Protein AF-A0A2V8D547-F1 (afdb_monomer)

Solvent-accessible surface area (backbone atoms only — not comparable to full-atom values): 13001 Å² total; per-residue (Å²): 91,45,36,14,40,31,83,73,46,87,60,56,60,85,98,41,72,65,50,72,72,53,50,50,46,23,52,52,34,14,55,49,39,32,51,59,77,44,61,69,35,42,66,44,80,44,80,44,90,83,50,82,23,42,38,38,35,25,55,69,95,65,93,78,73,81,93,57,100,78,66,69,55,79,41,55,46,51,46,86,86,28,52,38,27,42,31,20,53,54,28,42,50,54,33,46,28,62,64,67,72,30,97,43,66,71,87,33,87,85,49,54,52,66,56,50,42,44,20,46,7,26,34,51,8,37,43,48,47,26,29,56,23,54,15,54,86,52,64,25,43,73,57,37,90,46,63,40,25,41,26,25,69,57,76,80,37,59,32,36,34,74,52,80,63,47,68,43,71,69,29,47,59,41,40,69,75,63,47,59,51,58,62,80,69,74,79,48,54,84,86,51,38,58,61,47,39,48,56,78,64,59,48,91,78,86,86,54,42,67,64,42,4,39,73,74,24,80,91,51,27,77,81,29,38,68,60,19,43,52,56,48,60,75,73,108

Foldseek 3Di:
DEEEEEEPEPCDQPPDHDDPVLVVLLQVLLQVLLCVQQAQFQYDYDYDDDDPAYEYEYADPDPPDDDDLPDLDDQKAADPQASYIYGHLNSLSSLLCVLLVHPHLPPRPSDHNSLSSSLSSLLNNLRSNLRSCVYHQRVLLDCDCDQQASSHVDSNHNNSRPNHHYHDPSSVVSCPVRTHTSDPPPPPPPVRCCCCQCPVVVPPDDQDLQVQLCVVPVPCSVVCSVVSVVVSVVVD

Structure (mmCIF, N/CA/C/O backbone):
data_AF-A0A2V8D547-F1
#
_entry.id   AF-A0A2V8D547-F1
#
loop_
_atom_site.group_PDB
_atom_site.id
_atom_site.type_symbol
_atom_site.label_atom_id
_atom_site.label_alt_id
_atom_site.label_comp_id
_atom_site.label_asym_id
_atom_site.label_entity_id
_atom_site.label_seq_id
_atom_site.pdbx_PDB_ins_code
_atom_site.Cartn_x
_atom_site.Cartn_y
_atom_site.Cartn_z
_atom_site.occupancy
_atom_site.B_iso_or_equiv
_atom_site.auth_seq_id
_atom_site.auth_comp_id
_atom_site.auth_asym_id
_atom_site.auth_atom_id
_atom_site.pdbx_PDB_model_num
ATOM 1 N N . MET A 1 1 ? 17.546 -6.227 -4.870 1.00 88.56 1 MET A N 1
ATOM 2 C CA . MET A 1 1 ? 17.681 -4.930 -4.174 1.00 88.56 1 MET A CA 1
ATOM 3 C C . MET A 1 1 ? 16.802 -4.968 -2.944 1.00 88.56 1 MET A C 1
ATOM 5 O O . MET A 1 1 ? 15.721 -5.545 -3.023 1.00 88.56 1 MET A O 1
ATOM 9 N N . ARG A 1 2 ? 17.283 -4.430 -1.824 1.00 92.75 2 ARG A N 1
ATOM 10 C CA . ARG A 1 2 ? 16.548 -4.440 -0.555 1.00 92.75 2 ARG A CA 1
ATOM 11 C C . ARG A 1 2 ? 15.822 -3.114 -0.354 1.00 92.75 2 ARG A C 1
ATOM 13 O O . ARG A 1 2 ? 16.386 -2.058 -0.631 1.00 92.75 2 ARG A O 1
ATOM 20 N N . VAL A 1 3 ? 14.594 -3.188 0.139 1.00 95.31 3 VAL A N 1
ATOM 21 C CA . VAL A 1 3 ? 13.776 -2.038 0.521 1.00 95.31 3 VAL A CA 1
ATOM 22 C C . VAL A 1 3 ? 13.339 -2.232 1.967 1.00 95.31 3 VAL A C 1
ATOM 24 O O . VAL A 1 3 ? 12.730 -3.245 2.316 1.00 95.31 3 VAL A O 1
ATOM 27 N N . SER A 1 4 ? 13.671 -1.253 2.792 1.00 96.06 4 SER A N 1
ATOM 28 C CA . SER A 1 4 ? 13.329 -1.200 4.206 1.00 96.06 4 SER A CA 1
ATOM 29 C C . SER A 1 4 ? 12.015 -0.460 4.402 1.00 96.06 4 SER A C 1
ATOM 31 O O . SER A 1 4 ? 11.863 0.649 3.894 1.00 96.06 4 SER A O 1
ATOM 33 N N . VAL A 1 5 ? 11.092 -1.049 5.160 1.00 96.81 5 VAL A N 1
ATOM 34 C CA . VAL A 1 5 ? 9.875 -0.376 5.629 1.00 96.81 5 VAL A CA 1
ATOM 35 C C . VAL A 1 5 ? 10.017 -0.119 7.125 1.00 96.81 5 VAL A C 1
ATOM 37 O O . VAL A 1 5 ? 10.212 -1.053 7.901 1.00 96.81 5 VAL A O 1
ATOM 40 N N . VAL A 1 6 ? 9.945 1.141 7.539 1.00 95.75 6 VAL A N 1
ATOM 41 C CA . VAL A 1 6 ? 10.100 1.544 8.943 1.00 95.75 6 VAL A CA 1
ATOM 42 C C . VAL A 1 6 ? 8.772 2.086 9.445 1.00 95.75 6 VAL A C 1
ATOM 44 O O . VAL A 1 6 ? 8.239 3.009 8.845 1.00 95.75 6 VAL A O 1
ATOM 47 N N . PHE A 1 7 ? 8.243 1.541 10.537 1.00 94.75 7 PHE A N 1
ATOM 48 C CA . PHE A 1 7 ? 7.033 2.056 11.179 1.00 94.75 7 PHE A CA 1
ATOM 49 C C . PHE A 1 7 ? 7.429 2.954 12.360 1.00 94.75 7 PHE A C 1
ATOM 51 O O . PHE A 1 7 ? 7.784 2.451 13.423 1.00 94.75 7 PHE A O 1
ATOM 58 N N . GLU A 1 8 ? 7.397 4.271 12.152 1.00 90.06 8 GLU A N 1
ATOM 59 C CA . GLU A 1 8 ? 7.741 5.337 13.116 1.00 90.06 8 GLU A CA 1
ATOM 60 C C . GLU A 1 8 ? 6.496 6.146 13.543 1.00 90.06 8 GLU A C 1
ATOM 62 O O . GLU A 1 8 ? 6.580 7.303 13.942 1.00 90.06 8 GLU A O 1
ATOM 67 N N . ASN A 1 9 ? 5.312 5.547 13.441 1.00 85.75 9 ASN A N 1
ATOM 68 C CA . ASN A 1 9 ? 4.038 6.160 13.804 1.00 85.75 9 ASN A CA 1
ATOM 69 C C . ASN A 1 9 ? 3.640 5.868 15.267 1.00 85.75 9 ASN A C 1
ATOM 71 O O . ASN A 1 9 ? 4.080 4.887 15.872 1.00 85.75 9 ASN A O 1
ATOM 75 N N . GLY A 1 10 ? 2.741 6.683 15.818 1.00 83.31 10 GLY A N 1
ATOM 76 C CA . GLY A 1 10 ? 2.247 6.566 17.194 1.00 83.31 10 GLY A CA 1
ATOM 77 C C . GLY A 1 10 ? 1.188 5.479 17.410 1.00 83.31 10 GLY A C 1
ATOM 78 O O . GLY A 1 10 ? 0.807 5.219 18.547 1.00 83.31 10 GLY A O 1
ATOM 79 N N . TRP A 1 11 ? 0.702 4.839 16.339 1.00 91.50 11 TRP A N 1
ATOM 80 C CA . TRP A 1 11 ? -0.383 3.836 16.353 1.00 91.50 11 TRP A CA 1
ATOM 81 C C . TRP A 1 11 ? -1.703 4.305 16.988 1.00 91.50 11 TRP A C 1
ATOM 83 O O . TRP A 1 11 ? -2.569 3.482 17.298 1.00 91.50 11 TRP A O 1
ATOM 93 N N . ALA A 1 12 ? -1.865 5.620 17.138 1.00 88.38 12 ALA A N 1
ATOM 94 C CA . ALA A 1 12 ? -3.110 6.261 17.517 1.00 88.38 12 ALA A CA 1
ATOM 95 C C . ALA A 1 12 ? -3.893 6.624 16.247 1.00 88.38 12 ALA A C 1
ATOM 97 O O . ALA A 1 12 ? -3.429 7.411 15.422 1.00 88.38 12 ALA A O 1
ATOM 98 N N . LEU A 1 13 ? -5.073 6.032 16.075 1.00 85.69 13 LEU A N 1
ATOM 99 C CA . LEU A 1 13 ? -5.953 6.229 14.925 1.00 85.69 13 LEU A CA 1
ATOM 100 C C . LEU A 1 13 ? -7.228 6.947 15.380 1.00 85.69 13 LEU A C 1
ATOM 102 O O . LEU A 1 13 ? -8.217 6.333 15.781 1.00 85.69 13 LEU A O 1
ATOM 106 N N . GLY A 1 14 ? -7.198 8.280 15.356 1.00 82.81 14 GLY A N 1
ATOM 107 C CA . GLY A 1 14 ? -8.260 9.089 15.958 1.00 82.81 14 GLY A CA 1
ATOM 108 C C . GLY A 1 14 ? -8.283 8.912 17.478 1.00 82.81 14 GLY A C 1
ATOM 109 O O . GLY A 1 14 ? -7.274 9.149 18.135 1.00 82.81 14 GLY A O 1
ATOM 110 N N . ASN A 1 15 ? -9.419 8.476 18.028 1.00 84.50 15 ASN A N 1
ATOM 111 C CA . ASN A 1 15 ? -9.585 8.242 19.471 1.00 84.50 15 ASN A CA 1
ATOM 112 C C . ASN A 1 15 ? -9.175 6.829 19.912 1.00 84.50 15 ASN A C 1
ATOM 114 O O . ASN A 1 15 ? -9.429 6.436 21.048 1.00 84.50 15 ASN A O 1
ATOM 118 N N . GLU A 1 16 ? -8.581 6.046 19.014 1.00 85.19 16 GLU A N 1
ATOM 119 C CA . GLU A 1 16 ? -8.261 4.649 19.264 1.00 85.19 16 GLU A CA 1
ATOM 120 C C . GLU A 1 16 ? -6.764 4.387 19.265 1.00 85.19 16 GLU A C 1
ATOM 122 O O . GLU A 1 16 ? -6.017 4.968 18.482 1.00 85.19 16 GLU A O 1
ATOM 127 N N . ILE A 1 17 ? -6.330 3.458 20.114 1.00 90.25 17 ILE A N 1
ATOM 128 C CA . ILE A 1 17 ? -4.950 2.977 20.164 1.00 90.25 17 ILE A CA 1
ATOM 129 C C . ILE A 1 17 ? -4.968 1.509 19.762 1.00 90.25 17 ILE A C 1
ATOM 131 O O . ILE A 1 17 ? -5.672 0.707 20.376 1.00 90.25 17 ILE A O 1
ATOM 135 N N . LEU A 1 18 ? -4.194 1.156 18.736 1.00 93.75 18 LEU A N 1
ATOM 136 C CA . LEU A 1 18 ? -4.110 -0.236 18.305 1.00 93.75 18 LEU A CA 1
ATOM 137 C C . LEU A 1 18 ? -3.366 -1.097 19.327 1.00 93.75 18 LEU A C 1
ATOM 139 O O . LEU A 1 18 ? -2.333 -0.704 19.874 1.00 93.75 18 LEU A O 1
ATOM 143 N N . THR A 1 19 ? -3.862 -2.311 19.528 1.00 95.88 19 THR A N 1
ATOM 144 C CA . THR A 1 19 ? -3.196 -3.370 20.293 1.00 95.88 19 THR A CA 1
ATOM 145 C C . THR A 1 19 ? -2.051 -3.996 19.487 1.00 95.88 19 THR A C 1
ATOM 147 O O . THR A 1 19 ? -2.005 -3.895 18.261 1.00 95.88 19 THR A O 1
ATOM 150 N N . GLU A 1 20 ? -1.111 -4.688 20.136 1.00 96.06 20 GLU A N 1
ATOM 151 C CA . GLU A 1 20 ? 0.013 -5.336 19.432 1.00 96.06 20 GLU A CA 1
ATOM 152 C C . GLU A 1 20 ? -0.403 -6.340 18.332 1.00 96.06 20 GLU A C 1
ATOM 154 O O . GLU A 1 20 ? 0.203 -6.321 17.250 1.00 96.06 20 GLU A O 1
ATOM 159 N N . PRO A 1 21 ? -1.443 -7.184 18.514 1.00 97.75 21 PRO A N 1
ATOM 160 C CA . PRO A 1 21 ? -1.942 -8.042 17.438 1.00 97.75 21 PRO A CA 1
ATOM 161 C C . PRO A 1 21 ? -2.451 -7.253 16.225 1.00 97.75 21 PRO A C 1
ATOM 163 O O . PRO A 1 21 ? -2.203 -7.649 15.085 1.00 97.75 21 PRO A O 1
ATOM 166 N N . GLU A 1 22 ? -3.107 -6.117 16.459 1.00 97.25 22 GLU A N 1
ATOM 167 C CA . GLU A 1 22 ? -3.658 -5.247 15.416 1.00 97.25 22 GLU A CA 1
ATOM 168 C C . GLU A 1 22 ? -2.556 -4.501 14.668 1.00 97.25 22 GLU A C 1
ATOM 170 O O . GLU A 1 22 ? -2.540 -4.500 13.437 1.00 97.25 22 GLU A O 1
ATOM 175 N N . LYS A 1 23 ? -1.567 -3.958 15.392 1.00 97.62 23 LYS A N 1
ATOM 176 C CA . LYS A 1 23 ? -0.348 -3.402 14.784 1.00 97.62 23 LYS A CA 1
ATOM 177 C C . LYS A 1 23 ? 0.316 -4.446 13.891 1.00 97.62 23 LYS A C 1
ATOM 179 O O . LYS A 1 23 ? 0.664 -4.168 12.744 1.00 97.62 23 LYS A O 1
ATOM 184 N N . SER A 1 24 ? 0.442 -5.676 14.388 1.00 97.12 24 SER A N 1
ATOM 185 C CA . SER A 1 24 ? 1.035 -6.783 13.638 1.00 97.12 24 SER A CA 1
ATOM 186 C C . SER A 1 24 ? 0.224 -7.153 12.391 1.00 97.12 24 SER A C 1
ATOM 188 O O . SER A 1 24 ? 0.811 -7.470 11.357 1.00 97.12 24 SER A O 1
ATOM 190 N N . LEU A 1 25 ? -1.110 -7.097 12.455 1.00 97.81 25 LEU A N 1
ATOM 191 C CA . LEU A 1 25 ? -1.989 -7.309 11.304 1.00 97.81 25 LEU A CA 1
ATOM 192 C C . LEU A 1 25 ? -1.764 -6.242 10.225 1.00 97.81 25 LEU A C 1
ATOM 194 O O . LEU A 1 25 ? -1.520 -6.599 9.069 1.00 97.81 25 LEU A O 1
ATOM 198 N N . VAL A 1 26 ? -1.770 -4.960 10.600 1.00 97.94 26 VAL A N 1
ATOM 199 C CA . VAL A 1 26 ? -1.535 -3.841 9.670 1.00 97.94 26 VAL A CA 1
ATOM 200 C C . VAL A 1 26 ? -0.157 -3.974 9.015 1.00 97.94 26 VAL A C 1
ATOM 202 O O . VAL A 1 26 ? -0.057 -3.963 7.788 1.00 97.94 26 VAL A O 1
ATOM 205 N N . LYS A 1 27 ? 0.903 -4.193 9.810 1.00 97.75 27 LYS A N 1
ATOM 206 C CA . LYS A 1 27 ? 2.282 -4.358 9.313 1.00 97.75 27 LYS A CA 1
ATOM 207 C C . LYS A 1 27 ? 2.418 -5.522 8.332 1.00 97.75 27 LYS A C 1
ATOM 209 O O . LYS A 1 27 ? 2.964 -5.353 7.239 1.00 97.75 27 LYS A O 1
ATOM 214 N N . ARG A 1 28 ? 1.919 -6.711 8.700 1.00 97.69 28 ARG A N 1
ATOM 215 C CA . ARG A 1 28 ? 1.994 -7.905 7.839 1.00 97.69 28 ARG A CA 1
ATOM 216 C C . ARG A 1 28 ? 1.239 -7.696 6.532 1.00 97.69 28 ARG A C 1
ATOM 218 O O . ARG A 1 28 ? 1.764 -8.039 5.475 1.00 97.69 28 ARG A O 1
ATOM 225 N N . THR A 1 29 ? 0.053 -7.098 6.595 1.00 98.25 29 THR A N 1
ATOM 226 C CA . THR A 1 29 ? -0.774 -6.829 5.412 1.00 98.25 29 THR A CA 1
ATOM 227 C C . THR A 1 29 ? -0.120 -5.794 4.494 1.00 98.25 29 THR A C 1
ATOM 229 O O . THR A 1 29 ? -0.076 -6.001 3.280 1.00 98.25 29 THR A O 1
ATOM 232 N N . ALA A 1 30 ? 0.470 -4.732 5.050 1.00 98.12 30 ALA A N 1
ATOM 233 C CA . ALA A 1 30 ? 1.208 -3.732 4.281 1.00 98.12 30 ALA A CA 1
ATOM 234 C C . ALA A 1 30 ? 2.404 -4.341 3.542 1.00 98.12 30 ALA A C 1
ATOM 236 O O . ALA A 1 30 ? 2.535 -4.182 2.327 1.00 98.12 30 ALA A O 1
ATOM 237 N N . LEU A 1 31 ? 3.237 -5.112 4.249 1.00 97.56 31 LEU A N 1
ATOM 238 C CA . LEU A 1 31 ? 4.381 -5.797 3.646 1.00 97.56 31 LEU A CA 1
ATOM 239 C C . LEU A 1 31 ? 3.950 -6.816 2.587 1.00 97.56 31 LEU A C 1
ATOM 241 O O . LEU A 1 31 ? 4.598 -6.923 1.547 1.00 97.56 31 LEU A O 1
ATOM 245 N N . GLN A 1 32 ? 2.866 -7.560 2.820 1.00 97.06 32 GLN A N 1
ATOM 246 C CA . GLN A 1 32 ? 2.350 -8.511 1.837 1.00 97.06 32 GLN A CA 1
ATOM 247 C C . GLN A 1 32 ? 1.823 -7.805 0.585 1.00 97.06 32 GLN A C 1
ATOM 249 O O . GLN A 1 32 ? 2.128 -8.230 -0.526 1.00 97.06 32 GLN A O 1
ATOM 254 N N . THR A 1 33 ? 1.082 -6.710 0.750 1.00 97.44 33 THR A N 1
ATOM 255 C CA . THR A 1 33 ? 0.560 -5.912 -0.368 1.00 97.44 33 THR A CA 1
ATOM 256 C C . THR A 1 33 ? 1.701 -5.343 -1.205 1.00 97.44 33 THR A C 1
ATOM 258 O O . THR A 1 33 ? 1.681 -5.448 -2.429 1.00 97.44 33 THR A O 1
ATOM 261 N N . LEU A 1 34 ? 2.744 -4.832 -0.548 1.00 95.88 34 LEU A N 1
ATOM 262 C CA . LEU A 1 34 ? 3.941 -4.327 -1.211 1.00 95.88 34 LEU A CA 1
ATOM 263 C C . LEU A 1 34 ? 4.688 -5.435 -1.975 1.00 95.88 34 LEU A C 1
ATOM 265 O O . LEU A 1 34 ? 5.076 -5.245 -3.124 1.00 95.88 34 LEU A O 1
ATOM 269 N N . ARG A 1 35 ? 4.843 -6.626 -1.380 1.00 95.88 35 ARG A N 1
ATOM 270 C CA . ARG A 1 35 ? 5.431 -7.790 -2.069 1.00 95.88 35 ARG A CA 1
ATOM 271 C C . ARG A 1 35 ? 4.614 -8.207 -3.288 1.00 95.88 35 ARG A C 1
ATOM 273 O O . ARG A 1 35 ? 5.202 -8.497 -4.325 1.00 95.88 35 ARG A O 1
ATOM 280 N N . ASN A 1 36 ? 3.288 -8.210 -3.175 1.00 94.69 36 ASN A N 1
ATOM 281 C CA . ASN A 1 36 ? 2.395 -8.557 -4.278 1.00 94.69 36 ASN A CA 1
ATOM 282 C C . ASN A 1 36 ? 2.531 -7.563 -5.439 1.00 94.69 36 ASN A C 1
ATOM 284 O O . ASN A 1 36 ? 2.645 -7.999 -6.584 1.00 94.69 36 ASN A O 1
ATOM 288 N N . ALA A 1 37 ? 2.610 -6.259 -5.148 1.00 95.44 37 ALA A N 1
ATOM 289 C CA . ALA A 1 37 ? 2.791 -5.217 -6.159 1.00 95.44 37 ALA A CA 1
ATOM 290 C C . ALA A 1 37 ? 4.042 -5.450 -7.022 1.00 95.44 37 ALA A C 1
ATOM 292 O O . ALA A 1 37 ? 4.031 -5.191 -8.220 1.00 95.44 37 ALA A O 1
ATOM 293 N N . TYR A 1 38 ? 5.117 -5.978 -6.438 1.00 95.12 38 TYR A N 1
ATOM 294 C CA . TYR A 1 38 ? 6.378 -6.235 -7.140 1.00 95.12 38 TYR A CA 1
ATOM 295 C C . TYR A 1 38 ? 6.649 -7.716 -7.397 1.00 95.12 38 TYR A C 1
ATOM 297 O O . TYR A 1 38 ? 7.801 -8.107 -7.615 1.00 95.12 38 TYR A O 1
ATOM 305 N N . SER A 1 39 ? 5.608 -8.549 -7.392 1.00 91.62 39 SER A N 1
ATOM 306 C CA . SER A 1 39 ? 5.751 -9.963 -7.719 1.00 91.62 39 SER A CA 1
ATOM 307 C C . SER A 1 39 ? 6.421 -10.136 -9.089 1.00 91.62 39 SER A C 1
ATOM 309 O O . SER A 1 39 ? 6.106 -9.440 -10.054 1.00 91.62 39 SER A O 1
ATOM 311 N N . GLY A 1 40 ? 7.406 -11.034 -9.162 1.00 86.81 40 GLY A N 1
ATOM 312 C CA . GLY A 1 40 ? 8.223 -11.256 -10.361 1.00 86.81 40 GLY A CA 1
ATOM 313 C C . GLY A 1 40 ? 9.455 -10.352 -10.492 1.00 86.81 40 GLY A C 1
ATOM 314 O O . GLY A 1 40 ? 10.322 -10.634 -11.321 1.00 86.81 40 GLY A O 1
ATOM 315 N N . PHE A 1 41 ? 9.614 -9.329 -9.648 1.00 89.56 41 PHE A N 1
ATOM 316 C CA . PHE A 1 41 ? 10.792 -8.457 -9.624 1.00 89.56 41 PHE A CA 1
ATOM 317 C C . PHE A 1 41 ? 11.738 -8.784 -8.464 1.00 89.56 41 PHE A C 1
ATOM 319 O O . PHE A 1 41 ? 11.328 -9.231 -7.397 1.00 89.56 41 PHE A O 1
ATOM 326 N N . ARG A 1 42 ? 13.041 -8.541 -8.648 1.00 90.44 42 ARG A N 1
ATOM 327 C CA . ARG A 1 42 ? 14.111 -8.830 -7.676 1.00 90.44 42 ARG A CA 1
ATOM 328 C C . ARG A 1 42 ? 14.195 -7.761 -6.581 1.00 90.44 42 ARG A C 1
ATOM 330 O O . ARG A 1 42 ? 15.244 -7.130 -6.372 1.00 90.44 42 ARG A O 1
ATOM 337 N N . LEU A 1 43 ? 13.079 -7.572 -5.886 1.00 91.56 43 LEU A N 1
ATOM 338 C CA . LEU A 1 43 ? 12.923 -6.708 -4.724 1.00 91.56 43 LEU A CA 1
ATOM 339 C C . LEU A 1 43 ? 12.641 -7.536 -3.479 1.00 91.56 43 LEU A C 1
ATOM 341 O O . LEU A 1 43 ? 11.855 -8.476 -3.502 1.00 91.56 43 LEU A O 1
ATOM 345 N N . VAL A 1 44 ? 13.312 -7.176 -2.391 1.00 92.31 44 VAL A N 1
ATOM 346 C CA . VAL A 1 44 ? 13.152 -7.821 -1.089 1.00 92.31 44 VAL A CA 1
ATOM 347 C C . VAL A 1 44 ? 12.714 -6.759 -0.097 1.00 92.31 44 VAL A C 1
ATOM 349 O O . VAL A 1 44 ? 13.421 -5.769 0.083 1.00 92.31 44 VAL A O 1
ATOM 352 N N . PHE A 1 45 ? 11.557 -6.982 0.527 1.00 94.50 45 PHE A N 1
ATOM 353 C CA . PHE A 1 45 ? 10.941 -6.069 1.487 1.00 94.50 45 PHE A CA 1
ATOM 354 C C . PHE A 1 45 ? 11.015 -6.637 2.899 1.00 94.50 45 PHE A C 1
ATOM 356 O O . PHE A 1 45 ? 10.522 -7.745 3.157 1.00 94.50 45 PHE A O 1
ATOM 363 N N . SER A 1 46 ? 11.575 -5.851 3.811 1.00 93.50 46 SER A N 1
ATOM 364 C CA . SER A 1 46 ? 11.695 -6.182 5.230 1.00 93.50 46 SER A CA 1
ATOM 365 C C . SER A 1 46 ? 11.360 -4.979 6.100 1.00 93.50 46 SER A C 1
ATOM 367 O O . SER A 1 46 ? 11.597 -3.837 5.709 1.00 93.50 46 SER A O 1
ATOM 369 N N . GLU A 1 47 ? 10.842 -5.246 7.296 1.00 92.75 47 GLU A N 1
ATOM 370 C CA . GLU A 1 47 ? 10.763 -4.230 8.342 1.00 92.75 47 GLU A CA 1
ATOM 371 C C . GLU A 1 47 ? 12.172 -3.916 8.873 1.00 92.75 47 GLU A C 1
ATOM 373 O O . GLU A 1 47 ? 12.993 -4.824 9.018 1.00 92.75 47 GLU A O 1
ATOM 378 N N . GLY A 1 48 ? 12.463 -2.642 9.140 1.00 86.69 48 GLY A N 1
ATOM 379 C CA . GLY A 1 48 ? 13.739 -2.191 9.711 1.00 86.69 48 GLY A CA 1
ATOM 380 C C . GLY A 1 48 ? 14.372 -1.045 8.928 1.00 86.69 48 GLY A C 1
ATOM 381 O O . GLY A 1 48 ? 13.863 -0.651 7.886 1.00 86.69 48 GLY A O 1
ATOM 382 N N . SER A 1 49 ? 15.494 -0.510 9.409 1.00 72.88 49 SER A N 1
ATOM 383 C CA . SER A 1 49 ? 16.043 0.791 8.979 1.00 72.88 49 SER A CA 1
ATOM 384 C C . SER A 1 49 ? 17.259 0.740 8.043 1.00 72.88 49 SER A C 1
ATOM 386 O O . SER A 1 49 ? 17.736 1.791 7.621 1.00 72.88 49 SER A O 1
ATOM 388 N N . SER A 1 50 ? 17.769 -0.445 7.694 1.00 69.00 50 SER A N 1
ATOM 389 C CA . SER A 1 50 ? 19.002 -0.592 6.906 1.00 69.00 50 SER A CA 1
ATOM 390 C C . SER A 1 50 ? 18.763 -1.331 5.589 1.00 69.00 50 SER A C 1
ATOM 392 O O . SER A 1 50 ? 18.744 -2.563 5.538 1.00 69.00 50 SER A O 1
ATOM 394 N N . ALA A 1 51 ? 18.594 -0.574 4.503 1.00 77.31 51 ALA A N 1
ATOM 395 C CA . ALA A 1 51 ? 18.523 -1.113 3.147 1.00 77.31 51 ALA A CA 1
ATOM 396 C C . ALA A 1 51 ? 18.935 -0.077 2.088 1.00 77.31 51 ALA A C 1
ATOM 398 O O . ALA A 1 51 ? 19.191 1.085 2.390 1.00 77.31 51 ALA A O 1
ATOM 399 N N . ASP A 1 52 ? 18.964 -0.509 0.822 1.00 86.31 52 ASP A N 1
ATOM 400 C CA . ASP A 1 52 ? 19.338 0.328 -0.328 1.00 86.31 52 ASP A CA 1
ATOM 401 C C . ASP A 1 52 ? 18.330 1.468 -0.579 1.00 86.31 52 ASP A C 1
ATOM 403 O O . ASP A 1 52 ? 18.652 2.454 -1.250 1.00 86.31 52 ASP A O 1
ATOM 407 N N . ARG A 1 53 ? 17.093 1.288 -0.099 1.00 93.06 53 ARG A N 1
ATOM 408 C CA . ARG A 1 53 ? 15.946 2.197 -0.204 1.00 93.06 53 ARG A CA 1
ATOM 409 C C . ARG A 1 53 ? 15.113 2.105 1.067 1.00 93.06 53 ARG A C 1
ATOM 411 O O . ARG A 1 53 ? 14.999 1.016 1.633 1.00 93.06 53 ARG A O 1
ATOM 418 N N . VAL A 1 54 ? 14.498 3.208 1.477 1.00 94.44 54 VAL A N 1
ATOM 419 C CA . VAL A 1 54 ? 13.711 3.281 2.714 1.00 94.44 54 VAL A CA 1
ATOM 420 C C . VAL A 1 54 ? 12.334 3.871 2.429 1.00 94.44 54 VAL A C 1
ATOM 422 O O . VAL A 1 54 ? 12.200 4.826 1.664 1.00 94.44 54 VAL A O 1
ATOM 425 N N . ILE A 1 55 ? 11.318 3.289 3.053 1.00 95.94 55 ILE A N 1
ATOM 426 C CA . ILE A 1 55 ? 9.955 3.806 3.118 1.00 95.94 55 ILE A CA 1
ATOM 427 C C . ILE A 1 55 ? 9.614 3.941 4.599 1.00 95.94 55 ILE A C 1
ATOM 429 O O . ILE A 1 55 ? 9.634 2.946 5.326 1.00 95.94 55 ILE A O 1
ATOM 433 N N . LYS A 1 56 ? 9.311 5.152 5.058 1.00 95.12 56 LYS A N 1
ATOM 434 C CA . LYS A 1 56 ? 8.809 5.379 6.414 1.00 95.12 56 LYS A CA 1
ATOM 435 C C . LYS A 1 56 ? 7.293 5.405 6.421 1.00 95.12 56 LYS A C 1
ATOM 437 O O . LYS A 1 56 ? 6.684 6.066 5.595 1.00 95.12 56 LYS A O 1
ATOM 442 N N . VAL A 1 57 ? 6.691 4.710 7.369 1.00 95.50 57 VAL A N 1
ATOM 443 C CA . VAL A 1 57 ? 5.283 4.830 7.731 1.00 95.50 57 VAL A CA 1
ATOM 444 C C . VAL A 1 57 ? 5.251 5.638 9.018 1.00 95.50 57 VAL A C 1
ATOM 446 O O . VAL A 1 57 ? 5.732 5.178 10.050 1.00 95.50 57 VAL A O 1
ATOM 449 N N . GLU A 1 58 ? 4.746 6.858 8.941 1.00 93.06 58 GLU A N 1
ATOM 450 C CA . GLU A 1 58 ? 4.784 7.836 10.027 1.00 93.06 58 GLU A CA 1
ATOM 451 C C . GLU A 1 58 ? 3.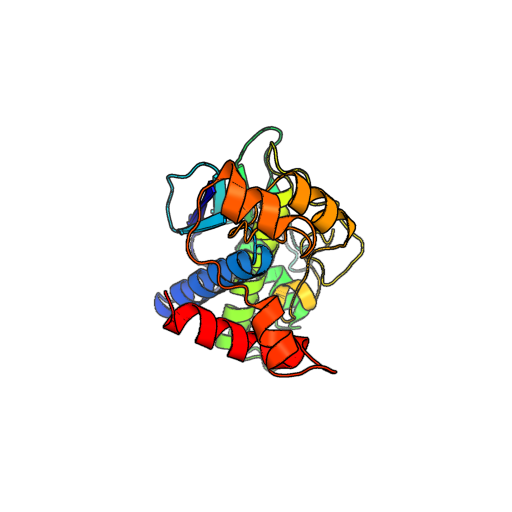481 8.642 10.046 1.00 93.06 58 GLU A C 1
ATOM 453 O O . GLU A 1 58 ? 2.696 8.596 9.096 1.00 93.06 58 GLU A O 1
ATOM 458 N N . ASP A 1 59 ? 3.225 9.369 11.127 1.00 86.44 59 ASP A N 1
ATOM 459 C CA . ASP A 1 59 ? 2.066 10.257 11.197 1.00 86.44 59 ASP A CA 1
ATOM 460 C C . ASP A 1 59 ? 2.379 11.609 10.543 1.00 86.44 59 ASP A C 1
ATOM 462 O O . ASP A 1 59 ? 3.536 11.995 10.347 1.00 86.44 59 ASP A O 1
ATOM 466 N N . THR A 1 60 ? 1.341 12.344 10.157 1.00 80.56 60 THR A N 1
ATOM 467 C CA . THR A 1 60 ? 1.497 13.686 9.592 1.00 80.56 60 THR A CA 1
ATOM 468 C C . THR A 1 60 ? 2.153 14.630 10.625 1.00 80.56 60 THR A C 1
ATOM 470 O O . THR A 1 60 ? 1.591 14.804 11.705 1.00 80.56 60 THR A O 1
ATOM 473 N N . PRO A 1 61 ? 3.294 15.294 10.319 1.00 60.78 61 PRO A N 1
ATOM 474 C CA . PRO A 1 61 ? 4.089 16.049 11.307 1.00 60.78 61 PRO A CA 1
ATOM 475 C C . PRO A 1 61 ? 3.404 17.263 11.961 1.00 60.78 61 PRO A C 1
ATOM 477 O O . PRO A 1 61 ? 3.949 17.833 12.900 1.00 60.78 61 PRO A O 1
ATOM 480 N N . TYR A 1 62 ? 2.232 17.682 11.474 1.00 48.47 62 TYR A N 1
ATOM 481 C CA . TYR A 1 62 ? 1.498 18.839 11.985 1.00 48.47 62 TYR A CA 1
ATOM 482 C C . TYR A 1 62 ? 0.005 18.524 12.108 1.00 48.47 62 TYR A C 1
ATOM 484 O O . TYR A 1 62 ? -0.748 18.603 11.138 1.00 48.47 62 TYR A O 1
ATOM 492 N N . ALA A 1 63 ? -0.443 18.239 13.330 1.00 45.44 63 ALA A N 1
ATOM 493 C CA . ALA A 1 63 ? -1.855 18.159 13.708 1.00 45.44 63 ALA A CA 1
ATOM 494 C C . ALA A 1 63 ? -2.532 19.549 13.810 1.00 45.44 63 ALA A C 1
ATOM 496 O O . ALA A 1 63 ? -3.443 19.751 14.608 1.00 45.44 63 ALA A O 1
ATOM 497 N N . THR A 1 64 ? -2.098 20.533 13.017 1.00 35.19 64 THR A N 1
ATOM 498 C CA . THR A 1 64 ? -2.655 21.895 12.978 1.00 35.19 64 THR A CA 1
ATOM 499 C C . THR A 1 64 ? -3.315 22.195 11.635 1.00 35.19 64 THR A C 1
ATOM 501 O O . THR A 1 64 ? -3.106 23.242 11.036 1.00 35.19 64 THR A O 1
ATOM 504 N N . PHE A 1 65 ? -4.191 21.304 11.175 1.00 38.94 65 PHE A N 1
ATOM 505 C CA . PHE A 1 65 ? -5.307 21.720 10.326 1.00 38.94 65 PHE A CA 1
ATOM 506 C C . PHE A 1 65 ? -6.612 21.480 11.075 1.00 38.94 65 PHE A C 1
ATOM 508 O O . PHE A 1 65 ? -7.224 20.419 11.021 1.00 38.94 65 PHE A O 1
ATOM 515 N N . SER A 1 66 ? -6.970 22.520 11.826 1.00 35.50 66 SER A N 1
ATOM 516 C CA . SER A 1 66 ? -8.323 22.921 12.201 1.00 35.50 66 SER A CA 1
ATOM 517 C C . SER A 1 66 ? -9.445 22.174 11.451 1.00 35.50 66 SER A C 1
ATOM 519 O O . SER A 1 66 ? -9.638 22.334 10.245 1.00 35.50 66 SER A O 1
ATOM 521 N N . GLY A 1 67 ? -10.227 21.398 12.204 1.00 34.72 67 GLY A N 1
ATOM 522 C CA . GLY A 1 67 ? -11.685 21.517 12.154 1.00 34.72 67 GLY A CA 1
ATOM 523 C C . GLY A 1 67 ? -12.460 20.891 10.995 1.00 34.72 67 GLY A C 1
ATOM 524 O O . GLY A 1 67 ? -13.631 21.229 10.842 1.00 34.72 67 GLY A O 1
ATOM 525 N N . SER A 1 68 ? -11.914 19.970 10.194 1.00 35.84 68 SER A N 1
ATOM 526 C CA . SER A 1 68 ? -12.791 19.178 9.317 1.00 35.84 68 SER A CA 1
ATOM 527 C C . SER A 1 68 ? -12.280 17.767 9.027 1.00 35.84 68 SER A C 1
ATOM 529 O O . SER A 1 68 ? -11.252 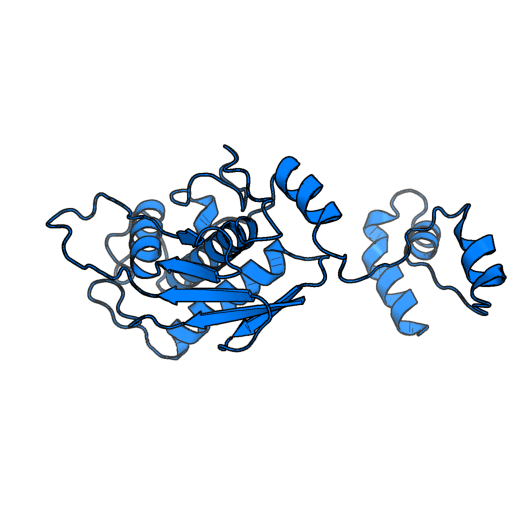17.571 8.387 1.00 35.84 68 SER A O 1
ATOM 531 N N . LEU A 1 69 ? -13.094 16.769 9.380 1.00 43.78 69 LEU A N 1
ATOM 532 C CA . LEU A 1 69 ? -13.015 15.367 8.932 1.00 43.78 69 LEU A CA 1
ATOM 533 C C . LEU A 1 69 ? -13.108 15.200 7.392 1.00 43.78 69 LEU A C 1
ATOM 535 O O . LEU A 1 69 ? -13.216 14.085 6.896 1.00 43.7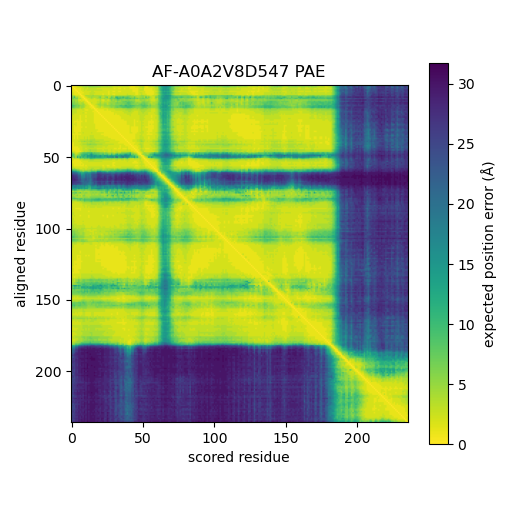8 69 LEU A O 1
ATOM 539 N N . ARG A 1 70 ? -13.107 16.295 6.614 1.00 42.16 70 ARG A N 1
ATOM 540 C CA . ARG A 1 70 ? -13.459 16.324 5.185 1.00 42.16 70 ARG A CA 1
ATOM 541 C C . ARG A 1 70 ? -12.283 16.468 4.222 1.00 42.16 70 ARG A C 1
ATOM 543 O O . ARG A 1 70 ? -12.500 16.360 3.019 1.00 42.16 70 ARG A O 1
ATOM 550 N N .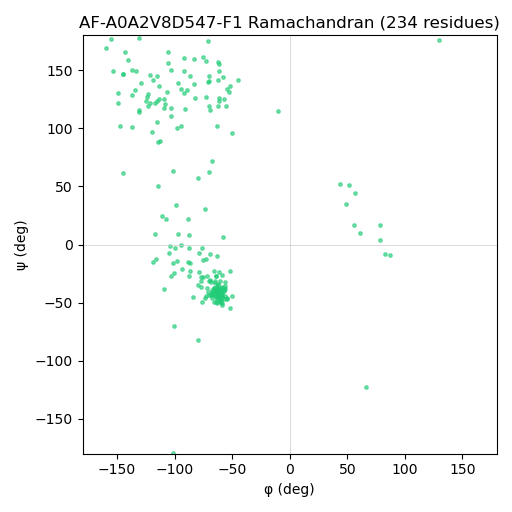 ARG A 1 71 ? -11.055 16.700 4.693 1.00 52.22 71 ARG A N 1
ATOM 551 C CA . ARG A 1 71 ? -9.870 16.715 3.819 1.00 52.22 71 ARG A CA 1
ATOM 552 C C . ARG A 1 71 ? -8.931 15.579 4.193 1.00 52.22 71 ARG A C 1
ATOM 554 O O . ARG A 1 71 ? -8.240 15.632 5.207 1.00 52.22 71 ARG A O 1
ATOM 561 N N . VAL A 1 72 ? -8.911 14.547 3.353 1.00 57.78 72 VAL A N 1
ATOM 562 C CA . VAL A 1 72 ? -7.819 13.573 3.346 1.00 57.78 72 VAL A CA 1
ATOM 563 C C . VAL A 1 72 ? -6.553 14.344 2.967 1.00 57.78 72 VAL A C 1
ATOM 565 O O . VAL A 1 72 ? -6.508 14.995 1.925 1.00 57.78 72 VAL A O 1
ATOM 568 N N . GLY A 1 73 ? -5.569 14.358 3.866 1.00 62.53 73 GLY A N 1
ATOM 569 C CA . GLY A 1 73 ? -4.265 14.960 3.596 1.00 62.53 73 GLY A CA 1
ATOM 570 C C . GLY A 1 73 ? -3.465 14.125 2.596 1.00 62.53 73 GLY A C 1
ATOM 571 O O . GLY A 1 73 ? -3.875 13.033 2.213 1.00 62.53 73 GLY A O 1
ATOM 572 N N . VAL A 1 74 ? -2.296 14.621 2.198 1.00 76.06 74 VAL A N 1
ATOM 573 C CA . VAL A 1 74 ? -1.339 13.856 1.386 1.00 76.06 74 VAL A CA 1
ATOM 574 C C . VAL A 1 74 ? -1.013 12.539 2.099 1.00 76.06 74 VAL A C 1
ATOM 576 O O . VAL A 1 74 ? -0.523 12.563 3.224 1.00 76.06 74 VAL A O 1
ATOM 579 N N . VAL A 1 75 ? -1.301 11.397 1.470 1.00 80.06 75 VAL A N 1
ATOM 580 C CA . VAL A 1 75 ? -1.116 10.072 2.093 1.00 80.06 75 VAL A CA 1
ATOM 581 C C . VAL A 1 75 ? 0.290 9.503 1.912 1.00 80.06 75 VAL A C 1
ATOM 583 O O . VAL A 1 75 ? 0.668 8.567 2.611 1.00 80.06 75 VAL A O 1
ATOM 586 N N . GLY A 1 76 ? 1.063 10.051 0.978 1.00 82.06 76 GLY A N 1
ATOM 587 C CA . GLY A 1 76 ? 2.391 9.584 0.609 1.00 82.06 76 GLY A CA 1
ATOM 588 C C . GLY A 1 76 ? 3.228 10.723 0.038 1.00 82.06 76 GLY A C 1
ATOM 589 O O . GLY A 1 76 ? 2.692 11.696 -0.487 1.00 82.06 76 GLY A O 1
ATOM 590 N N . MET A 1 77 ? 4.540 10.661 0.239 1.00 86.06 77 MET A N 1
ATOM 591 C CA . MET A 1 77 ? 5.469 11.653 -0.285 1.00 86.06 77 MET A CA 1
ATOM 592 C C . MET A 1 77 ? 6.818 11.018 -0.581 1.00 86.06 77 MET A C 1
ATOM 594 O O . MET A 1 77 ? 7.436 10.411 0.293 1.00 86.06 77 MET A O 1
ATOM 598 N N . THR A 1 78 ? 7.332 11.258 -1.779 1.00 83.56 78 THR A N 1
ATOM 599 C CA . THR A 1 78 ? 8.691 10.881 -2.157 1.00 83.56 78 THR A CA 1
ATOM 600 C C . THR A 1 78 ? 9.584 12.106 -2.234 1.00 83.56 78 THR A C 1
ATOM 602 O O . THR A 1 78 ? 9.244 13.107 -2.863 1.00 83.56 78 THR A O 1
ATOM 605 N N . TYR A 1 79 ? 10.751 12.030 -1.594 1.00 80.81 79 TYR A N 1
ATOM 606 C CA . TYR A 1 79 ? 11.663 13.164 -1.524 1.00 80.81 79 TYR A CA 1
ATOM 607 C C . TYR A 1 79 ? 12.501 13.230 -2.809 1.00 80.81 79 TYR A C 1
ATOM 609 O O . TYR A 1 79 ? 13.145 12.229 -3.160 1.00 80.81 79 TYR A O 1
ATOM 617 N N . PRO A 1 80 ? 12.523 14.378 -3.516 1.00 75.25 80 PRO A N 1
ATOM 618 C CA . PRO A 1 80 ? 13.195 14.506 -4.805 1.00 75.25 80 PRO A CA 1
ATOM 619 C C . PRO A 1 80 ? 14.647 14.032 -4.768 1.00 75.25 80 PRO A C 1
ATOM 621 O O . PRO A 1 80 ? 15.390 14.348 -3.843 1.00 75.25 80 PRO A O 1
ATOM 624 N N . PHE A 1 81 ? 15.058 13.279 -5.791 1.00 76.44 81 PHE A N 1
ATOM 625 C CA . PHE A 1 81 ? 16.423 12.751 -5.947 1.00 76.44 81 PHE A CA 1
ATOM 626 C C . PHE A 1 81 ? 16.899 11.803 -4.834 1.00 76.44 81 PHE A C 1
ATOM 628 O O . PHE A 1 81 ? 18.064 11.403 -4.826 1.00 76.44 81 PHE A O 1
ATOM 635 N N . THR A 1 82 ? 16.011 11.366 -3.939 1.00 86.12 82 THR A N 1
ATOM 636 C CA . THR A 1 82 ? 16.352 10.427 -2.867 1.00 86.12 82 THR A CA 1
ATOM 637 C C . THR A 1 82 ? 15.822 9.016 -3.134 1.00 86.12 82 THR A C 1
ATOM 639 O O . THR A 1 82 ? 14.965 8.779 -3.988 1.00 86.12 82 THR A O 1
ATOM 642 N N . LYS A 1 83 ? 16.331 8.050 -2.366 1.00 91.25 83 LYS A N 1
ATOM 643 C CA . LYS A 1 83 ? 15.805 6.678 -2.274 1.00 91.25 83 LYS A CA 1
ATOM 644 C C . LYS A 1 83 ? 14.909 6.510 -1.041 1.00 91.25 83 LYS A C 1
ATOM 646 O O . LYS A 1 83 ? 14.941 5.473 -0.375 1.00 91.25 83 LYS A O 1
ATOM 651 N N . PHE A 1 84 ? 14.192 7.579 -0.711 1.00 90.88 84 PHE A N 1
ATOM 652 C CA . PHE A 1 84 ? 13.458 7.737 0.528 1.00 90.88 84 PHE A CA 1
ATOM 653 C C . PHE A 1 84 ? 12.053 8.278 0.255 1.00 90.88 84 PHE A C 1
ATOM 655 O O . PHE A 1 84 ? 11.877 9.249 -0.487 1.00 90.88 84 PHE A O 1
ATOM 662 N N . SER A 1 85 ? 11.065 7.649 0.883 1.00 93.31 85 SER A N 1
ATOM 663 C CA . SER A 1 85 ? 9.670 8.078 0.828 1.00 93.31 85 SER A CA 1
ATOM 664 C C . SER A 1 85 ? 9.001 7.925 2.190 1.00 93.31 85 SER A C 1
ATOM 666 O O . SER A 1 85 ? 9.435 7.116 3.011 1.00 93.31 85 SER A O 1
ATOM 668 N N . SER A 1 86 ? 7.910 8.653 2.388 1.00 92.81 86 SER A N 1
ATOM 669 C CA . SER A 1 86 ? 7.060 8.596 3.571 1.00 92.81 86 SER A CA 1
ATOM 670 C C . SER A 1 86 ? 5.624 8.236 3.197 1.00 92.81 86 SER A C 1
ATOM 672 O O . SER A 1 86 ? 5.119 8.659 2.163 1.00 92.81 86 SER A O 1
ATOM 674 N N . VAL A 1 87 ? 4.954 7.495 4.071 1.00 94.88 87 VAL A N 1
ATOM 675 C CA . VAL A 1 87 ? 3.543 7.105 4.013 1.00 94.88 87 VAL A CA 1
ATOM 676 C C . VAL A 1 87 ? 2.878 7.597 5.295 1.00 94.88 87 VAL A C 1
ATOM 678 O O . VAL A 1 87 ? 3.391 7.348 6.385 1.00 94.88 87 VAL A O 1
ATOM 681 N N . ARG A 1 88 ? 1.752 8.303 5.171 1.00 93.25 88 ARG A N 1
ATOM 682 C CA . ARG A 1 88 ? 1.022 8.929 6.283 1.00 93.25 88 ARG A CA 1
ATOM 683 C C . ARG A 1 88 ? -0.085 8.009 6.786 1.00 93.25 88 ARG A C 1
ATOM 685 O O . ARG A 1 88 ? -1.143 7.918 6.159 1.00 93.25 88 ARG A O 1
ATOM 692 N N . LEU A 1 89 ? 0.146 7.328 7.909 1.00 92.88 89 LEU A N 1
ATOM 693 C CA . LEU A 1 89 ? -0.818 6.351 8.432 1.00 92.88 89 LEU A CA 1
ATOM 694 C C . LEU A 1 89 ? -2.140 7.015 8.842 1.00 92.88 89 LEU A C 1
ATOM 696 O O . LEU A 1 89 ? -3.212 6.527 8.491 1.00 92.88 89 LEU A O 1
ATOM 700 N N . ASP A 1 90 ? -2.071 8.149 9.536 1.00 90.06 90 ASP A N 1
ATOM 701 C CA . ASP A 1 90 ? -3.242 8.891 10.006 1.00 90.06 90 ASP A CA 1
ATOM 702 C C . ASP A 1 90 ? -4.123 9.409 8.851 1.00 90.06 90 ASP A C 1
ATOM 704 O O . ASP A 1 90 ? -5.353 9.408 8.942 1.00 90.06 90 ASP A O 1
ATOM 708 N N . ALA A 1 91 ? -3.504 9.829 7.743 1.00 90.00 91 ALA A N 1
ATOM 709 C CA . ALA A 1 91 ? -4.219 10.272 6.551 1.00 90.00 91 ALA A CA 1
ATOM 710 C C . ALA A 1 91 ? -4.891 9.098 5.827 1.00 90.00 91 ALA A C 1
ATOM 712 O O . ALA A 1 91 ? -6.046 9.225 5.413 1.00 90.00 91 ALA A O 1
ATOM 713 N N . LEU A 1 92 ? -4.204 7.954 5.723 1.00 93.44 92 LEU A N 1
ATOM 714 C CA . LEU A 1 92 ? -4.769 6.728 5.156 1.00 93.44 92 LEU A CA 1
ATOM 715 C C . LEU A 1 92 ? -5.941 6.200 5.976 1.00 93.44 92 LEU A C 1
ATOM 717 O O . LEU A 1 92 ? -6.940 5.800 5.393 1.00 93.44 92 LEU A O 1
ATOM 721 N N . TYR A 1 93 ? -5.864 6.273 7.303 1.00 93.50 93 TYR A N 1
ATOM 722 C CA . TYR A 1 93 ? -6.973 5.912 8.182 1.00 93.50 93 TYR A CA 1
ATOM 723 C C . TYR A 1 93 ? -8.232 6.747 7.899 1.00 93.50 93 TYR A C 1
ATOM 725 O O . TYR A 1 93 ? -9.321 6.204 7.729 1.00 93.50 93 TYR A O 1
ATOM 733 N N . ARG A 1 94 ? -8.092 8.073 7.755 1.00 91.12 94 ARG A N 1
ATOM 734 C CA . ARG A 1 94 ? -9.225 8.949 7.390 1.00 91.12 94 ARG A CA 1
ATOM 735 C C . ARG A 1 94 ? -9.771 8.644 5.993 1.00 91.12 94 ARG A C 1
ATOM 737 O O . ARG A 1 94 ? -10.983 8.677 5.785 1.00 91.12 94 ARG A O 1
ATOM 744 N N . ALA A 1 95 ? -8.887 8.365 5.037 1.00 91.38 95 ALA A N 1
ATOM 745 C CA . ALA A 1 95 ? -9.272 8.006 3.676 1.00 91.38 95 ALA A CA 1
ATOM 746 C C . ALA A 1 95 ? -10.053 6.686 3.636 1.00 91.38 95 ALA A C 1
ATOM 748 O O . ALA A 1 95 ? -11.103 6.616 3.001 1.00 91.38 95 ALA A O 1
ATOM 749 N N . GLU A 1 96 ? -9.579 5.675 4.361 1.00 94.94 96 GLU A N 1
ATOM 750 C CA . GLU A 1 96 ? -10.236 4.380 4.471 1.00 94.94 96 GLU A CA 1
ATOM 751 C C . GLU A 1 96 ? -11.645 4.516 5.039 1.00 94.94 96 GLU A C 1
ATOM 753 O O . GLU A 1 96 ? -12.600 4.040 4.431 1.00 94.94 96 GLU A O 1
ATOM 758 N N . LEU A 1 97 ? -11.786 5.197 6.178 1.00 93.06 97 LEU A N 1
ATOM 759 C CA . LEU A 1 97 ? -13.075 5.396 6.835 1.00 93.06 97 LEU A CA 1
ATOM 760 C C . LEU A 1 97 ? -14.084 6.112 5.929 1.00 93.06 97 LEU A C 1
ATOM 762 O O . LEU A 1 97 ? -15.253 5.728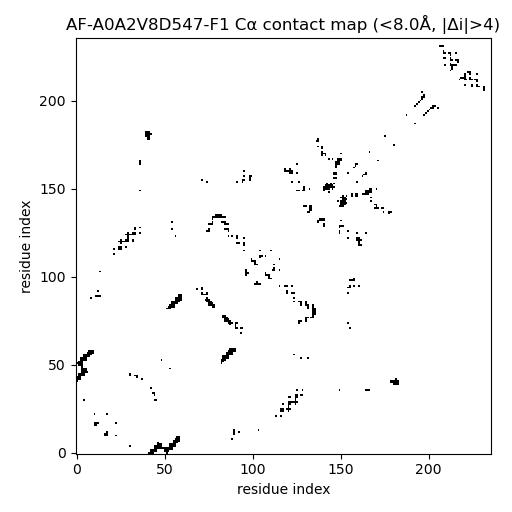 5.878 1.00 93.06 97 LEU A O 1
ATOM 766 N N . SER A 1 98 ? -13.621 7.086 5.140 1.00 91.00 98 SER A N 1
ATOM 767 C CA . SER A 1 98 ? -14.435 7.736 4.107 1.00 91.00 98 SER A CA 1
ATOM 768 C C . SER A 1 98 ? -14.923 6.737 3.045 1.00 91.00 98 SER A C 1
ATOM 770 O O . SER A 1 98 ? -16.101 6.742 2.683 1.00 91.00 98 SER A O 1
ATOM 772 N N . MET A 1 99 ? -14.055 5.827 2.588 1.00 91.56 99 MET A N 1
ATOM 773 C CA . MET A 1 99 ? -14.408 4.788 1.608 1.00 91.56 99 MET A CA 1
ATOM 774 C C . MET A 1 99 ? -15.312 3.693 2.189 1.00 91.56 99 MET A C 1
ATOM 776 O O . MET A 1 99 ? -16.230 3.237 1.508 1.00 91.56 99 MET A O 1
ATOM 780 N N . ALA A 1 100 ? -15.099 3.303 3.446 1.00 92.75 100 ALA A N 1
ATOM 781 C CA . ALA A 1 100 ? -15.932 2.344 4.174 1.00 92.75 100 ALA A CA 1
ATOM 782 C C . ALA A 1 100 ? -17.276 2.938 4.637 1.00 92.75 100 ALA A C 1
ATOM 784 O O . ALA A 1 100 ? -18.179 2.192 5.024 1.00 92.75 100 ALA A O 1
ATOM 785 N N . ARG A 1 101 ? -17.410 4.273 4.574 1.00 92.81 101 ARG A N 1
ATOM 786 C CA . ARG A 1 101 ? -18.529 5.057 5.119 1.00 92.81 101 ARG A CA 1
ATOM 787 C C . ARG A 1 101 ? -18.727 4.817 6.617 1.00 92.81 101 ARG A C 1
ATOM 789 O O . ARG A 1 101 ? -19.853 4.648 7.078 1.00 92.81 101 ARG A O 1
ATOM 796 N N . CYS A 1 102 ? -17.625 4.809 7.359 1.00 91.81 102 CYS A N 1
ATOM 797 C CA . CYS A 1 102 ? -17.615 4.631 8.805 1.00 91.81 102 CYS A CA 1
ATOM 798 C C . CYS A 1 102 ? -17.017 5.856 9.497 1.00 91.81 102 CYS A C 1
ATOM 800 O O . CYS A 1 102 ? -16.081 6.467 8.996 1.00 91.81 102 CYS A O 1
ATOM 802 N N . GLU A 1 103 ? -17.575 6.241 10.644 1.00 89.44 103 GLU A N 1
ATOM 803 C CA . GLU A 1 103 ? -17.070 7.382 11.426 1.00 89.44 103 GLU A CA 1
ATOM 804 C C . GLU A 1 103 ? -15.824 7.018 12.244 1.00 89.44 103 GLU A C 1
ATOM 806 O O . GLU A 1 103 ? -15.006 7.876 12.570 1.00 89.44 103 GLU A O 1
ATOM 811 N N . GLY A 1 104 ? -15.666 5.732 12.542 1.00 89.25 104 GLY A N 1
ATOM 812 C CA . GLY A 1 104 ? -14.552 5.172 13.284 1.00 89.25 104 GLY A CA 1
ATOM 813 C C . GLY A 1 104 ? -14.428 3.679 13.021 1.00 89.25 104 GLY A C 1
ATOM 814 O O . GLY A 1 104 ? -15.309 3.053 12.426 1.00 89.25 104 GLY A O 1
ATOM 815 N N . ILE A 1 105 ? -13.311 3.109 13.463 1.00 89.00 105 ILE A N 1
ATOM 816 C CA . ILE A 1 105 ? -13.054 1.677 13.327 1.00 89.00 105 ILE A CA 1
ATOM 817 C C . ILE A 1 105 ? -13.840 0.844 14.351 1.00 89.00 105 ILE A C 1
ATOM 819 O O . ILE A 1 105 ? -14.225 -0.291 14.067 1.00 89.00 105 ILE A O 1
ATOM 823 N N . SER A 1 106 ? -14.156 1.418 15.514 1.00 88.38 106 SER A N 1
ATOM 824 C CA . SER A 1 106 ? -15.184 0.903 16.419 1.00 88.38 106 SER A CA 1
ATOM 825 C C . SER A 1 106 ? -16.573 1.375 15.999 1.00 88.38 106 SER A C 1
ATOM 827 O O . SER A 1 106 ? -16.772 2.537 15.654 1.00 88.38 106 SER A O 1
ATOM 829 N N . GLY A 1 107 ? -17.555 0.473 16.055 1.00 85.75 107 GLY A N 1
ATOM 830 C CA . GLY A 1 107 ? -18.955 0.799 15.760 1.00 85.75 107 GLY A CA 1
ATOM 831 C C . GLY A 1 107 ? -19.300 0.915 14.270 1.00 85.75 107 GLY A C 1
ATOM 832 O O . GLY A 1 107 ? -20.447 1.213 13.946 1.00 85.75 107 GLY A O 1
ATOM 833 N N . CYS A 1 108 ? -18.355 0.644 13.363 1.00 93.06 108 CYS A N 1
ATOM 834 C CA . CYS A 1 108 ? -18.639 0.491 11.936 1.00 93.06 108 CYS A CA 1
ATOM 835 C C . CYS A 1 108 ? -19.600 -0.690 11.717 1.00 93.06 108 CYS A C 1
ATOM 837 O O . CYS A 1 108 ? -19.351 -1.802 12.181 1.00 93.06 108 CYS A O 1
ATOM 839 N N . THR A 1 109 ? -20.717 -0.450 11.028 1.00 94.06 109 THR A N 1
ATOM 840 C CA . THR A 1 109 ? -21.760 -1.466 10.797 1.00 94.06 109 THR A CA 1
ATOM 841 C C . THR A 1 109 ? -21.589 -2.206 9.474 1.00 94.06 109 THR A C 1
ATOM 843 O O . THR A 1 109 ? -22.108 -3.308 9.317 1.00 94.06 109 THR A O 1
ATOM 846 N N . SER A 1 110 ? -20.863 -1.616 8.520 1.00 92.25 110 SER A N 1
ATOM 847 C CA . SER A 1 110 ? -20.625 -2.179 7.186 1.00 92.25 110 SER A CA 1
ATOM 848 C C . SER A 1 110 ? -19.415 -3.114 7.127 1.00 92.25 110 SER A C 1
ATOM 850 O O . SER A 1 110 ? -19.340 -3.954 6.232 1.00 92.25 110 SER A O 1
ATOM 852 N N . MET A 1 111 ? -18.467 -2.971 8.057 1.00 95.50 111 MET A N 1
ATOM 853 C CA . MET A 1 111 ? -17.222 -3.735 8.104 1.00 95.50 111 MET A CA 1
ATOM 854 C C . MET A 1 111 ? -16.812 -4.021 9.545 1.00 95.50 111 MET A C 1
ATOM 856 O O . MET A 1 111 ? -17.011 -3.202 10.441 1.00 95.50 111 MET A O 1
ATOM 860 N N . THR A 1 112 ? -16.190 -5.175 9.768 1.00 96.31 112 THR A N 1
ATOM 861 C CA . THR A 1 112 ? -15.597 -5.494 11.066 1.00 96.31 112 THR A CA 1
ATOM 862 C C . THR A 1 112 ? -14.322 -4.687 11.295 1.00 96.31 112 THR A C 1
ATOM 864 O O . THR A 1 112 ? -13.630 -4.278 10.360 1.00 96.31 112 THR A O 1
ATOM 867 N N . ARG A 1 113 ? -13.951 -4.533 12.569 1.00 95.38 113 ARG A N 1
ATOM 868 C CA . ARG A 1 113 ? -12.666 -3.951 12.974 1.00 95.38 113 ARG A CA 1
ATOM 869 C C . ARG A 1 113 ? -11.480 -4.603 12.259 1.00 95.38 113 ARG A C 1
ATOM 871 O O . ARG A 1 113 ? -10.599 -3.909 11.769 1.00 95.38 113 ARG A O 1
ATOM 878 N N . GLU A 1 114 ? -11.467 -5.930 12.163 1.00 96.19 114 GLU A N 1
ATOM 879 C CA . GLU A 1 114 ? -10.399 -6.672 11.485 1.00 96.19 114 GLU A CA 1
ATOM 880 C C . GLU A 1 114 ? -10.353 -6.389 9.975 1.00 96.19 114 GLU A C 1
ATOM 882 O O . GLU A 1 114 ? -9.267 -6.248 9.409 1.00 96.19 114 GLU A O 1
ATOM 887 N N . GLN A 1 115 ? -11.513 -6.260 9.320 1.00 97.31 115 GLN A N 1
ATOM 888 C CA . GLN A 1 115 ? -11.592 -5.904 7.900 1.00 97.31 115 GLN A CA 1
ATOM 889 C C . GLN A 1 115 ? -11.037 -4.503 7.635 1.00 97.31 115 GLN A C 1
ATOM 891 O O . GLN A 1 115 ? -10.293 -4.336 6.673 1.00 97.31 115 GLN A O 1
ATOM 896 N N . LEU A 1 116 ? -11.330 -3.536 8.508 1.00 97.00 116 LEU A N 1
ATOM 897 C CA . LEU A 1 116 ? -10.767 -2.185 8.434 1.00 97.00 116 LEU A CA 1
ATOM 898 C C . LEU A 1 116 ? -9.260 -2.183 8.732 1.00 97.00 116 LEU A C 1
ATOM 900 O O . LEU A 1 116 ? -8.471 -1.620 7.997 1.00 97.00 116 LEU A O 1
ATOM 904 N N . LEU A 1 117 ? -8.781 -2.912 9.739 1.00 97.56 117 LEU A N 1
ATOM 905 C CA . LEU A 1 117 ? -7.329 -3.012 9.965 1.00 97.56 117 LEU A CA 1
ATOM 906 C C . LEU A 1 117 ? -6.592 -3.675 8.789 1.00 97.56 117 LEU A C 1
ATOM 908 O O . LEU A 1 117 ? -5.464 -3.306 8.450 1.00 97.56 117 LEU A O 1
ATOM 912 N N . THR A 1 118 ? -7.236 -4.646 8.144 1.00 98.12 118 THR A N 1
ATOM 913 C CA . THR A 1 118 ? -6.733 -5.268 6.917 1.00 98.12 118 THR A CA 1
ATOM 914 C C . THR A 1 118 ? -6.754 -4.276 5.751 1.00 98.12 118 THR A C 1
ATOM 916 O O . THR A 1 118 ? -5.786 -4.206 4.994 1.00 98.12 118 THR A O 1
ATOM 919 N N . GLY A 1 119 ? -7.820 -3.490 5.599 1.00 97.56 119 GLY A N 1
ATOM 920 C CA . GLY A 1 119 ? -7.925 -2.447 4.581 1.00 97.56 119 GLY A CA 1
ATOM 921 C C . GLY A 1 119 ? -6.867 -1.359 4.762 1.00 97.56 119 GLY A C 1
ATOM 922 O O . GLY A 1 119 ? -6.139 -1.057 3.815 1.00 97.56 119 GLY A O 1
ATOM 923 N N . LE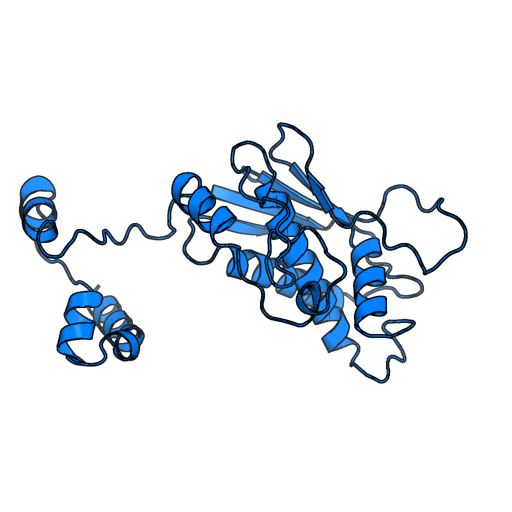U A 1 120 ? -6.660 -0.880 5.989 1.00 97.44 120 LEU A N 1
ATOM 924 C CA . LEU A 1 120 ? -5.597 0.059 6.339 1.00 97.44 120 LEU A CA 1
ATOM 925 C C . LEU A 1 120 ? -4.221 -0.480 5.949 1.00 97.44 120 LEU A C 1
ATOM 927 O O . LEU A 1 120 ? -3.430 0.219 5.315 1.00 97.44 120 LEU A O 1
ATOM 931 N N . GLY A 1 121 ? -3.936 -1.742 6.282 1.00 98.00 121 GLY A N 1
ATOM 932 C CA . GLY A 1 121 ? -2.693 -2.402 5.892 1.00 98.00 121 GLY A CA 1
ATOM 933 C C . GLY A 1 121 ? -2.508 -2.453 4.373 1.00 98.00 121 GLY A C 1
ATOM 934 O O . GLY A 1 121 ? -1.424 -2.139 3.879 1.00 98.00 121 GLY A O 1
ATOM 935 N N . LYS A 1 122 ? -3.560 -2.782 3.612 1.00 98.12 122 LYS A N 1
ATOM 936 C CA . LYS A 1 122 ? -3.532 -2.735 2.141 1.00 98.12 122 LYS A CA 1
ATOM 937 C C . LYS A 1 122 ? -3.263 -1.321 1.629 1.00 98.12 122 LYS A C 1
ATOM 939 O O . LYS A 1 122 ? -2.380 -1.160 0.790 1.00 98.12 122 LYS A O 1
ATOM 944 N N . GLY A 1 123 ? -3.932 -0.311 2.184 1.00 97.12 123 GLY A N 1
ATOM 945 C CA . GLY A 1 123 ? -3.727 1.096 1.838 1.00 97.12 123 GLY A CA 1
ATOM 946 C C . GLY A 1 123 ? -2.286 1.554 2.074 1.00 97.12 123 GLY A C 1
ATOM 947 O O . GLY A 1 123 ? -1.675 2.142 1.183 1.00 97.12 123 GLY A O 1
ATOM 948 N N . VAL A 1 124 ? -1.694 1.203 3.222 1.00 97.81 124 VAL A N 1
ATOM 949 C CA . VAL A 1 124 ? -0.276 1.482 3.523 1.00 97.81 124 VAL A CA 1
ATOM 950 C C . VAL A 1 124 ? 0.639 0.815 2.499 1.00 97.81 124 VAL A C 1
ATOM 952 O O . VAL A 1 124 ? 1.539 1.463 1.970 1.00 97.81 124 VAL A O 1
ATOM 955 N N . GLY A 1 125 ? 0.416 -0.465 2.192 1.00 97.62 125 GLY A N 1
ATOM 956 C CA . GLY A 1 125 ? 1.228 -1.194 1.216 1.00 97.62 125 GLY A CA 1
ATOM 957 C C . GLY A 1 125 ? 1.083 -0.668 -0.215 1.00 97.62 125 GLY A C 1
ATOM 958 O O . GLY A 1 125 ? 2.072 -0.600 -0.943 1.00 97.62 125 GLY A O 1
ATOM 959 N N . ALA A 1 126 ? -0.124 -0.261 -0.612 1.00 97.00 126 ALA A N 1
ATOM 960 C CA . ALA A 1 126 ? -0.404 0.321 -1.919 1.00 97.00 126 ALA A CA 1
ATOM 961 C C . ALA A 1 126 ? 0.255 1.696 -2.078 1.00 97.00 126 ALA A C 1
ATOM 963 O O . ALA A 1 126 ? 0.934 1.929 -3.077 1.00 97.00 126 ALA A O 1
ATOM 964 N N . THR A 1 127 ? 0.138 2.570 -1.074 1.00 96.56 127 THR A N 1
ATOM 965 C CA . THR A 1 127 ? 0.838 3.861 -1.068 1.00 96.56 127 THR A CA 1
ATOM 966 C C . THR A 1 127 ? 2.352 3.665 -1.034 1.00 96.56 127 THR A C 1
ATOM 968 O O . THR A 1 127 ? 3.066 4.294 -1.802 1.00 96.56 127 THR A O 1
ATOM 971 N N . ALA A 1 128 ? 2.868 2.737 -0.223 1.00 96.88 128 ALA A N 1
ATOM 972 C CA . ALA A 1 128 ? 4.295 2.416 -0.212 1.00 96.88 128 ALA A CA 1
ATOM 973 C C . ALA A 1 128 ? 4.805 1.975 -1.597 1.00 96.88 128 ALA A C 1
ATOM 975 O O . ALA A 1 128 ? 5.907 2.354 -1.993 1.00 96.88 128 ALA A O 1
ATOM 976 N N . ALA A 1 129 ? 4.011 1.200 -2.344 1.00 96.56 129 ALA A N 1
ATOM 977 C CA . ALA A 1 129 ? 4.350 0.792 -3.703 1.00 96.56 129 ALA A CA 1
ATOM 978 C C . ALA A 1 129 ? 4.386 1.995 -4.658 1.00 96.56 129 ALA A C 1
ATOM 980 O O . ALA A 1 129 ? 5.378 2.189 -5.359 1.00 96.56 129 ALA A O 1
ATOM 981 N N . HIS A 1 130 ? 3.344 2.828 -4.639 1.00 95.75 130 HIS A N 1
ATOM 982 C CA . HIS A 1 130 ? 3.276 4.064 -5.421 1.00 95.75 130 HIS A CA 1
ATOM 983 C C . HIS A 1 130 ? 4.517 4.945 -5.198 1.00 95.75 130 HIS A C 1
ATOM 985 O O . HIS A 1 130 ? 5.261 5.251 -6.132 1.00 95.75 130 HIS A O 1
ATOM 991 N N . GLU A 1 131 ? 4.806 5.260 -3.934 1.00 95.06 131 GLU A N 1
ATOM 992 C CA . GLU A 1 131 ? 5.904 6.145 -3.549 1.00 95.06 131 GLU A CA 1
ATOM 993 C C . GLU A 1 131 ? 7.281 5.566 -3.886 1.00 95.06 131 GLU A C 1
ATOM 995 O O . GLU A 1 131 ? 8.163 6.264 -4.389 1.00 95.06 131 GLU A O 1
ATOM 1000 N N . LEU A 1 132 ? 7.474 4.258 -3.691 1.00 95.06 132 LEU A N 1
ATOM 1001 C CA . LEU A 1 132 ? 8.695 3.597 -4.140 1.00 95.06 132 LEU A CA 1
ATOM 1002 C C . LEU A 1 132 ? 8.915 3.816 -5.643 1.00 95.06 132 LEU A C 1
ATOM 1004 O O . L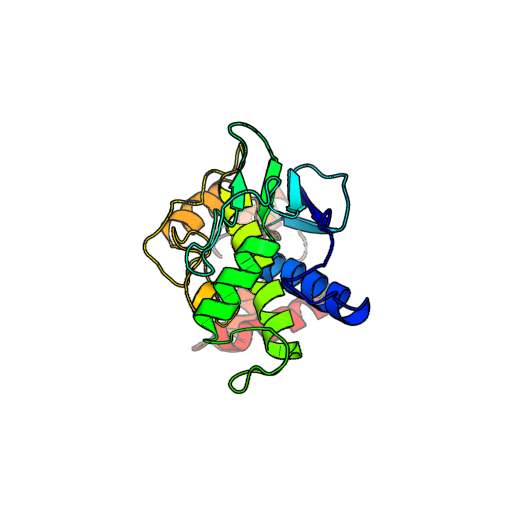EU A 1 132 ? 10.049 4.045 -6.069 1.00 95.06 132 LEU A O 1
ATOM 1008 N N . GLY A 1 133 ? 7.839 3.805 -6.433 1.00 91.94 133 GLY A N 1
ATOM 1009 C CA . GLY A 1 133 ? 7.867 4.087 -7.863 1.00 91.94 133 GLY A CA 1
ATOM 1010 C C . GLY A 1 133 ? 8.346 5.481 -8.248 1.00 91.94 133 GLY A C 1
ATOM 1011 O O . GLY A 1 133 ? 8.886 5.624 -9.346 1.00 91.94 133 GLY A O 1
ATOM 1012 N N . HIS A 1 134 ? 8.247 6.475 -7.366 1.00 91.56 134 HIS A N 1
ATOM 1013 C CA . HIS A 1 134 ? 8.771 7.824 -7.600 1.00 91.56 134 HIS A CA 1
ATOM 1014 C C . HIS A 1 134 ? 10.233 8.001 -7.177 1.00 91.56 134 HIS A C 1
ATOM 1016 O O . HIS A 1 134 ? 10.877 8.971 -7.583 1.00 91.56 134 HIS A O 1
ATOM 1022 N N . GLN A 1 135 ? 10.793 7.082 -6.386 1.00 92.62 135 GLN A N 1
ATOM 1023 C CA . GLN A 1 135 ? 12.150 7.247 -5.869 1.00 92.62 135 GLN A CA 1
ATOM 1024 C C . GLN A 1 135 ? 13.201 7.329 -6.981 1.00 92.62 135 GLN A C 1
ATOM 1026 O O . GLN A 1 135 ? 13.068 6.754 -8.068 1.00 92.62 135 GLN A O 1
ATOM 1031 N N . ALA A 1 136 ? 14.327 7.972 -6.668 1.00 86.00 136 ALA A N 1
ATOM 1032 C CA . ALA A 1 136 ? 15.437 8.137 -7.594 1.00 86.00 136 ALA A CA 1
ATOM 1033 C C . ALA A 1 136 ? 15.885 6.792 -8.191 1.00 86.00 136 ALA A C 1
ATOM 1035 O O . ALA A 1 136 ? 16.095 5.799 -7.482 1.00 86.00 136 ALA A O 1
ATOM 1036 N N . GLY A 1 137 ? 16.029 6.756 -9.517 1.00 84.00 137 GLY A N 1
ATOM 1037 C CA . GLY A 1 137 ? 16.400 5.564 -10.284 1.00 84.00 137 GLY A CA 1
ATOM 1038 C C . GLY A 1 137 ? 15.248 4.605 -10.609 1.00 84.00 137 GLY A C 1
ATOM 1039 O O . GLY A 1 137 ? 15.469 3.674 -11.381 1.00 84.00 137 GLY A O 1
ATOM 1040 N N . PHE A 1 138 ? 14.050 4.818 -10.054 1.00 86.19 138 PHE A N 1
ATOM 1041 C CA . PHE A 1 138 ? 12.838 4.065 -10.382 1.00 86.19 138 PHE A CA 1
ATOM 1042 C C . PHE A 1 138 ? 11.947 4.841 -11.348 1.00 86.19 138 PHE A C 1
ATOM 1044 O O . PHE A 1 138 ? 11.918 4.470 -12.521 1.00 86.19 138 PHE A O 1
ATOM 1051 N N . ILE A 1 139 ? 11.317 5.926 -10.889 1.00 84.00 139 ILE A N 1
ATOM 1052 C CA . ILE A 1 139 ? 10.533 6.883 -11.696 1.00 84.00 139 ILE A CA 1
ATOM 1053 C C . ILE A 1 139 ? 9.619 6.164 -12.713 1.00 84.00 139 ILE A C 1
ATOM 1055 O O . ILE A 1 139 ? 9.696 6.393 -13.920 1.00 84.00 139 ILE A O 1
ATOM 1059 N N . PHE A 1 140 ? 8.822 5.210 -12.229 1.00 85.31 140 PHE A N 1
ATOM 1060 C CA . PHE A 1 140 ? 7.850 4.463 -13.040 1.00 85.31 140 PHE A CA 1
ATOM 1061 C C . PHE A 1 140 ? 6.402 4.689 -12.620 1.00 85.31 140 PHE A C 1
ATOM 1063 O O . PHE A 1 140 ? 5.513 4.288 -13.363 1.00 85.31 140 PHE A O 1
ATOM 1070 N N . SER A 1 141 ? 6.154 5.296 -11.458 1.00 81.00 141 SER A N 1
ATOM 1071 C CA . SER A 1 141 ? 4.809 5.758 -11.120 1.00 81.00 141 SER A CA 1
ATOM 1072 C C . SER A 1 141 ? 4.497 6.993 -11.968 1.00 81.00 141 SER A C 1
ATOM 1074 O O . SER A 1 141 ? 5.317 7.911 -12.041 1.00 81.00 141 SER A O 1
ATOM 1076 N N . THR A 1 142 ? 3.368 6.961 -12.678 1.00 79.00 142 THR A N 1
ATOM 1077 C CA . THR A 1 142 ? 3.001 7.963 -13.696 1.00 79.00 142 THR A CA 1
ATOM 1078 C C . THR A 1 142 ? 1.740 8.750 -13.359 1.00 79.00 142 THR A C 1
ATOM 1080 O O . THR A 1 142 ? 1.253 9.481 -14.217 1.00 79.00 142 THR A O 1
ATOM 1083 N N . ASP A 1 143 ? 1.219 8.609 -12.138 1.00 80.94 143 ASP A N 1
ATOM 1084 C CA . ASP A 1 143 ? -0.027 9.247 -11.698 1.00 80.94 143 ASP A CA 1
ATOM 1085 C C . ASP A 1 143 ? -1.182 8.972 -12.675 1.00 80.94 143 ASP A C 1
ATOM 1087 O O . ASP A 1 143 ? -1.873 9.860 -13.176 1.00 80.94 143 ASP A O 1
ATOM 1091 N N . SER A 1 144 ? -1.365 7.688 -12.975 1.00 85.12 144 SER A N 1
ATOM 1092 C CA . SER A 1 144 ? -2.379 7.168 -13.881 1.00 85.12 144 SER A CA 1
ATOM 1093 C C . SER A 1 144 ? -3.798 7.479 -13.392 1.00 85.12 144 SER A C 1
ATOM 1095 O O . SER A 1 144 ? -4.085 7.513 -12.193 1.00 85.12 144 SER A O 1
ATOM 1097 N N . GLN A 1 145 ? -4.730 7.638 -14.335 1.00 87.12 145 GLN A N 1
ATOM 1098 C CA . GLN A 1 145 ? -6.169 7.757 -14.055 1.00 87.12 145 GLN A CA 1
ATOM 1099 C C . GLN A 1 145 ? -6.837 6.415 -13.712 1.00 87.12 145 GLN A C 1
ATOM 1101 O O . GLN A 1 145 ? -8.024 6.373 -13.420 1.00 87.12 145 GLN A O 1
ATOM 1106 N N . CYS A 1 146 ? -6.088 5.315 -13.757 1.00 87.25 146 CYS A N 1
ATOM 1107 C CA . CYS A 1 146 ? -6.559 3.991 -13.377 1.00 87.25 146 CYS A CA 1
ATOM 1108 C C . CYS A 1 146 ? -6.796 3.904 -11.857 1.00 87.25 146 CYS A C 1
ATOM 1110 O O . CYS A 1 146 ? -5.854 4.010 -11.070 1.00 87.25 146 CYS A O 1
ATOM 1112 N N . ASP A 1 147 ? -8.046 3.703 -11.439 1.00 85.62 147 ASP A N 1
ATOM 1113 C CA . ASP A 1 147 ? -8.454 3.734 -10.024 1.00 85.62 147 ASP A CA 1
ATOM 1114 C C . ASP A 1 147 ? -7.925 2.546 -9.200 1.00 85.62 147 ASP A C 1
ATOM 1116 O O . ASP A 1 147 ? -7.636 2.668 -8.002 1.00 85.62 147 ASP A O 1
ATOM 1120 N N . ASP A 1 148 ? -7.765 1.386 -9.833 1.00 90.50 148 ASP A N 1
ATOM 1121 C CA . ASP A 1 148 ? -7.235 0.156 -9.245 1.00 90.50 148 ASP A CA 1
ATOM 1122 C C . ASP A 1 148 ? -5.740 -0.055 -9.535 1.00 90.50 148 ASP A C 1
ATOM 1124 O O . ASP A 1 148 ? -5.163 -1.069 -9.138 1.00 90.50 148 ASP A O 1
ATOM 1128 N N . CYS A 1 149 ? -5.057 0.945 -10.098 1.00 93.88 149 CYS A N 1
ATOM 1129 C CA . CYS A 1 149 ? -3.618 0.875 -10.317 1.00 93.88 149 CYS A CA 1
ATOM 1130 C C . CYS A 1 149 ? -2.797 1.332 -9.100 1.00 93.88 149 CYS A C 1
ATOM 1132 O O . CYS A 1 149 ? -3.176 2.257 -8.379 1.00 93.88 149 CYS A O 1
ATOM 1134 N N . TYR A 1 150 ? -1.639 0.717 -8.856 1.00 94.69 150 TYR A N 1
ATOM 1135 C CA . TYR A 1 150 ? -0.669 1.158 -7.847 1.00 94.69 150 TYR A CA 1
ATOM 1136 C C . TYR A 1 150 ? -0.068 2.526 -8.183 1.00 94.69 150 TYR A C 1
ATOM 1138 O O . TYR A 1 150 ? 0.209 3.298 -7.275 1.00 94.69 150 TYR A O 1
ATOM 1146 N N . ASP A 1 151 ? 0.074 2.869 -9.463 1.00 93.25 151 ASP A N 1
ATOM 1147 C CA . ASP A 1 151 ? 0.476 4.202 -9.916 1.00 93.25 151 ASP A CA 1
ATOM 1148 C C . ASP A 1 151 ? -0.715 5.153 -10.112 1.00 93.25 151 ASP A C 1
ATOM 1150 O O . ASP A 1 151 ? -0.597 6.107 -10.870 1.00 93.25 151 ASP A O 1
ATOM 1154 N N . SER A 1 152 ? -1.864 4.898 -9.474 1.00 88.69 152 SER A N 1
ATOM 1155 C CA . SER A 1 152 ? -3.000 5.825 -9.511 1.00 88.69 152 SER A CA 1
ATOM 1156 C C . SER A 1 152 ? -2.646 7.167 -8.874 1.00 88.69 152 SER A C 1
ATOM 1158 O O . SER A 1 152 ? -2.017 7.205 -7.819 1.00 88.69 152 SER A O 1
ATOM 1160 N N . HIS A 1 153 ? -3.132 8.257 -9.462 1.00 85.31 153 HIS A N 1
ATOM 1161 C CA . HIS A 1 153 ? -3.069 9.604 -8.884 1.00 85.31 153 HIS A CA 1
ATOM 1162 C C . HIS A 1 153 ? -3.963 9.795 -7.639 1.00 85.31 153 HIS A C 1
ATOM 1164 O O . HIS A 1 153 ? -3.911 10.846 -6.999 1.00 85.31 153 HIS A O 1
ATOM 1170 N N . SER A 1 154 ? -4.814 8.816 -7.300 1.00 82.81 154 SER A N 1
ATOM 1171 C CA . SER A 1 154 ? -5.735 8.897 -6.165 1.00 82.81 154 SER A CA 1
ATOM 1172 C C . SER A 1 154 ? -5.544 7.743 -5.188 1.00 82.81 154 SER A C 1
ATOM 1174 O O . SER A 1 154 ? -5.639 6.569 -5.539 1.00 82.81 154 SER A O 1
ATOM 1176 N N . ALA A 1 155 ? -5.363 8.095 -3.917 1.00 81.62 155 ALA A N 1
ATOM 1177 C CA . ALA A 1 155 ? -5.441 7.158 -2.798 1.00 81.62 155 ALA A CA 1
ATOM 1178 C C . ALA A 1 155 ? -6.831 7.122 -2.138 1.00 81.62 155 ALA A C 1
ATOM 1180 O O . ALA A 1 155 ? -7.042 6.394 -1.170 1.00 81.62 155 ALA A O 1
ATOM 1181 N N . ILE A 1 156 ? -7.781 7.921 -2.635 1.00 84.94 156 ILE A N 1
ATOM 1182 C CA . ILE A 1 156 ? -9.161 7.984 -2.140 1.00 84.94 156 ILE A CA 1
ATOM 1183 C C . ILE A 1 156 ? -10.041 7.182 -3.101 1.00 84.94 156 ILE A C 1
ATOM 1185 O O . ILE A 1 156 ? -10.907 7.720 -3.787 1.00 84.94 156 ILE A O 1
ATOM 1189 N N . SER A 1 157 ? -9.774 5.882 -3.191 1.00 88.25 157 SER A N 1
ATOM 1190 C CA . SER A 1 157 ? -10.579 4.950 -3.975 1.00 88.25 157 SER A CA 1
ATOM 1191 C C . SER A 1 157 ? -10.869 3.701 -3.155 1.00 88.25 157 SER A C 1
ATOM 1193 O O . SER A 1 157 ? -10.062 3.276 -2.326 1.00 88.25 157 SER A O 1
ATOM 1195 N N . TYR A 1 158 ? -12.022 3.077 -3.401 1.00 89.38 158 TYR A N 1
ATOM 1196 C CA . TYR A 1 158 ? -12.358 1.802 -2.766 1.00 89.38 158 TYR A CA 1
ATOM 1197 C C . TYR A 1 158 ? -11.286 0.741 -3.061 1.00 89.38 158 TYR A C 1
ATOM 1199 O O . TYR A 1 158 ? -10.903 -0.034 -2.183 1.00 89.38 158 TYR A O 1
ATOM 1207 N N . ALA A 1 159 ? -10.744 0.753 -4.283 1.00 90.88 159 ALA A N 1
ATOM 1208 C CA . ALA A 1 159 ? -9.703 -0.172 -4.700 1.00 90.88 159 ALA A CA 1
ATOM 1209 C C . ALA A 1 159 ? -8.392 -0.013 -3.919 1.00 90.88 159 ALA A C 1
ATOM 1211 O O . ALA A 1 159 ? -7.667 -0.992 -3.755 1.00 90.88 159 ALA A O 1
ATOM 1212 N N . HIS A 1 160 ? -8.108 1.184 -3.395 1.00 94.19 160 HIS A N 1
ATOM 1213 C CA . HIS A 1 160 ? -6.910 1.442 -2.597 1.00 94.19 160 HIS A CA 1
ATOM 1214 C C . HIS A 1 160 ? -6.852 0.623 -1.302 1.00 94.19 160 HIS A C 1
ATOM 1216 O O . HIS A 1 160 ? -5.774 0.194 -0.895 1.00 94.19 160 HIS A O 1
ATOM 1222 N N . PHE A 1 161 ? -8.009 0.359 -0.691 1.00 95.69 161 PHE A N 1
ATOM 1223 C CA . PHE A 1 161 ? -8.112 -0.324 0.603 1.00 95.69 161 PHE A CA 1
ATOM 1224 C C . PHE A 1 161 ? -8.686 -1.735 0.483 1.00 95.69 161 PHE A C 1
ATOM 1226 O O . PHE A 1 161 ? -8.248 -2.653 1.174 1.00 95.69 161 PHE A O 1
ATOM 1233 N N . PHE A 1 162 ? -9.665 -1.939 -0.397 1.00 94.75 162 PHE A N 1
ATOM 1234 C CA . PHE A 1 162 ? -10.535 -3.111 -0.313 1.00 94.75 162 PHE A CA 1
ATOM 1235 C C . PHE A 1 162 ? -10.481 -4.029 -1.538 1.00 94.75 162 PHE A C 1
ATOM 1237 O O . PHE A 1 162 ? -10.868 -5.192 -1.419 1.00 94.75 162 PHE A O 1
ATOM 1244 N N . ALA A 1 163 ? -9.932 -3.580 -2.672 1.00 90.06 163 ALA A N 1
ATOM 1245 C CA . ALA A 1 163 ? -9.794 -4.407 -3.874 1.00 90.06 163 ALA A CA 1
ATOM 1246 C C . ALA A 1 163 ? -8.369 -4.953 -4.074 1.00 90.06 163 ALA A C 1
ATOM 1248 O O . ALA A 1 163 ? -7.464 -4.752 -3.260 1.00 90.06 163 ALA A O 1
ATOM 1249 N N . ILE A 1 164 ? -8.195 -5.699 -5.165 1.00 88.19 164 ILE A N 1
ATOM 1250 C CA . ILE A 1 164 ? -6.886 -6.094 -5.683 1.00 88.19 164 ILE A CA 1
ATOM 1251 C C . ILE A 1 164 ? -6.434 -4.994 -6.641 1.00 88.19 164 ILE A C 1
ATOM 1253 O O . ILE A 1 164 ? -7.213 -4.569 -7.487 1.00 88.19 164 ILE A O 1
ATOM 1257 N N . LYS A 1 165 ? -5.182 -4.555 -6.506 1.00 93.00 165 LYS A N 1
ATOM 1258 C CA . LYS A 1 165 ? -4.572 -3.565 -7.394 1.00 93.00 165 LYS A CA 1
ATOM 1259 C C . LYS A 1 165 ? -3.578 -4.218 -8.347 1.00 93.00 165 LYS A C 1
ATOM 1261 O O . LYS A 1 165 ? -2.997 -5.260 -8.035 1.00 93.00 165 LYS A O 1
ATOM 1266 N N . HIS A 1 166 ? -3.340 -3.570 -9.478 1.00 93.62 166 HIS A N 1
ATOM 1267 C CA . HIS A 1 166 ? -2.280 -3.922 -10.424 1.00 93.62 166 HIS A CA 1
ATOM 1268 C C . HIS A 1 166 ? -1.465 -2.680 -10.801 1.00 93.62 166 HIS A C 1
ATOM 1270 O O . HIS A 1 166 ? -1.721 -1.597 -10.303 1.00 93.62 166 HIS A O 1
ATOM 1276 N N . TRP A 1 167 ? -0.429 -2.801 -11.623 1.00 94.69 167 TRP A N 1
ATOM 1277 C CA . TRP A 1 167 ? 0.248 -1.624 -12.190 1.00 94.69 167 TRP A CA 1
ATOM 1278 C C . TRP A 1 167 ? -0.381 -1.260 -13.530 1.00 94.69 167 TRP A C 1
ATOM 1280 O O . TRP A 1 167 ? -0.826 -2.161 -14.246 1.00 94.69 167 TRP A O 1
ATOM 1290 N N . SER A 1 168 ? -0.378 0.022 -13.900 1.00 93.94 168 SER A N 1
ATOM 1291 C CA . SER A 1 168 ? -0.706 0.411 -15.272 1.00 93.94 168 SER A CA 1
ATOM 1292 C C . SER A 1 168 ? 0.299 -0.178 -16.271 1.00 93.94 168 SER A C 1
ATOM 1294 O O . SER A 1 168 ? 1.453 -0.471 -15.930 1.00 93.94 168 SER A O 1
ATOM 1296 N N . ASP A 1 169 ? -0.105 -0.310 -17.536 1.00 91.19 169 ASP A N 1
ATOM 1297 C CA . ASP A 1 169 ? 0.787 -0.790 -18.598 1.00 91.19 169 ASP A CA 1
ATOM 1298 C C . ASP A 1 169 ? 2.025 0.104 -18.767 1.00 91.19 169 ASP A C 1
ATOM 1300 O O . ASP A 1 169 ? 3.136 -0.388 -18.993 1.00 91.19 169 ASP A O 1
ATOM 1304 N N . ALA A 1 170 ? 1.853 1.420 -18.599 1.00 90.75 170 ALA A N 1
ATOM 1305 C CA . ALA A 1 170 ? 2.937 2.393 -18.664 1.00 90.75 170 ALA A CA 1
ATOM 1306 C C . ALA A 1 170 ? 3.961 2.166 -17.540 1.00 90.75 170 ALA A C 1
ATOM 1308 O O . ALA A 1 170 ? 5.162 2.040 -17.814 1.00 90.75 170 ALA A O 1
ATOM 1309 N N . ALA A 1 171 ? 3.492 2.027 -16.295 1.00 92.62 171 ALA A N 1
ATOM 1310 C CA . ALA A 1 171 ? 4.349 1.730 -15.152 1.00 92.62 171 ALA A CA 1
ATOM 1311 C C . ALA A 1 171 ? 5.062 0.382 -15.321 1.00 92.62 171 ALA A C 1
ATOM 1313 O O . ALA A 1 171 ? 6.285 0.303 -15.170 1.00 92.62 171 ALA A O 1
ATOM 1314 N N . MET A 1 172 ? 4.344 -0.664 -15.744 1.00 92.62 172 MET A N 1
ATOM 1315 C CA . MET A 1 172 ? 4.918 -1.988 -16.009 1.00 92.62 172 MET A CA 1
ATOM 1316 C C . MET A 1 172 ? 6.023 -1.953 -17.068 1.00 92.62 172 MET A C 1
ATOM 1318 O O . MET A 1 172 ? 7.063 -2.601 -16.902 1.00 92.62 172 MET A O 1
ATOM 1322 N N . ALA A 1 173 ? 5.834 -1.194 -18.151 1.00 90.31 173 ALA A N 1
ATOM 1323 C CA . ALA A 1 173 ? 6.831 -1.054 -19.207 1.00 90.31 173 ALA A CA 1
ATOM 1324 C C . ALA A 1 173 ? 8.128 -0.406 -18.695 1.00 90.31 173 ALA A C 1
ATOM 1326 O O . ALA A 1 173 ? 9.224 -0.821 -19.081 1.00 90.31 173 ALA A O 1
ATOM 1327 N N . ILE A 1 174 ? 8.028 0.588 -17.807 1.00 90.75 174 ILE A N 1
ATOM 1328 C CA . ILE A 1 174 ? 9.198 1.228 -17.195 1.00 90.75 174 ILE A CA 1
ATOM 1329 C C . ILE A 1 174 ? 9.831 0.297 -16.153 1.00 90.75 174 ILE A C 1
ATOM 1331 O O . ILE A 1 174 ? 11.046 0.086 -16.190 1.00 90.75 174 ILE A O 1
ATOM 1335 N N . MET A 1 175 ? 9.032 -0.321 -15.278 1.00 91.25 175 MET A N 1
ATOM 1336 C CA . MET A 1 175 ? 9.498 -1.254 -14.245 1.00 91.25 175 MET A CA 1
ATOM 1337 C C . MET A 1 175 ? 10.333 -2.392 -14.831 1.00 91.25 175 MET A C 1
ATOM 1339 O O . MET A 1 175 ? 11.437 -2.644 -14.350 1.00 91.25 175 MET A O 1
ATOM 1343 N N . ARG A 1 176 ? 9.870 -3.022 -15.921 1.00 90.88 176 ARG A N 1
ATOM 1344 C CA . ARG A 1 176 ? 10.596 -4.100 -16.624 1.00 90.88 176 ARG A CA 1
ATOM 1345 C C . ARG A 1 176 ? 11.977 -3.685 -17.138 1.00 90.88 176 ARG A C 1
ATOM 1347 O O . ARG A 1 176 ? 12.848 -4.537 -17.273 1.00 90.88 176 ARG A O 1
ATOM 1354 N N . ARG A 1 177 ? 12.198 -2.394 -17.407 1.00 88.88 177 ARG A N 1
ATOM 1355 C CA . ARG A 1 177 ? 13.504 -1.855 -17.827 1.00 88.88 177 ARG A CA 1
ATOM 1356 C C . ARG A 1 177 ? 14.406 -1.474 -16.653 1.00 88.88 177 ARG A C 1
ATOM 1358 O O . ARG A 1 177 ? 15.622 -1.440 -16.812 1.00 88.88 177 ARG A O 1
ATOM 1365 N N . ARG A 1 178 ? 13.829 -1.125 -15.499 1.00 88.00 178 ARG A N 1
ATOM 1366 C CA . ARG A 1 178 ? 14.549 -0.529 -14.357 1.00 88.00 178 ARG A CA 1
ATOM 1367 C C . ARG A 1 178 ? 14.821 -1.511 -13.224 1.00 88.00 178 ARG A C 1
ATOM 1369 O O . ARG A 1 178 ? 15.787 -1.330 -12.485 1.00 88.00 178 ARG A O 1
ATOM 1376 N N . ILE A 1 179 ? 13.987 -2.534 -13.076 1.00 88.44 179 ILE A N 1
ATOM 1377 C CA . ILE A 1 179 ? 14.064 -3.492 -11.979 1.00 88.44 179 ILE A CA 1
ATOM 1378 C C . ILE A 1 179 ? 14.356 -4.876 -12.562 1.00 88.44 179 ILE A C 1
ATOM 1380 O O . ILE A 1 179 ? 13.572 -5.371 -13.372 1.00 88.44 179 ILE A O 1
ATOM 1384 N N . PRO A 1 180 ? 15.452 -5.535 -12.150 1.00 87.69 180 PRO A N 1
ATOM 1385 C CA . PRO A 1 180 ? 15.721 -6.905 -12.566 1.00 87.69 180 PRO A CA 1
ATOM 1386 C C . PRO A 1 180 ? 14.578 -7.838 -12.159 1.00 87.69 180 PRO A C 1
ATOM 1388 O O . PRO A 1 180 ? 14.027 -7.689 -11.070 1.00 87.69 180 PRO A O 1
ATOM 1391 N N . LEU A 1 181 ? 14.270 -8.835 -12.984 1.00 85.62 181 LEU A N 1
ATOM 1392 C CA . LEU A 1 181 ? 13.310 -9.883 -12.633 1.00 85.62 181 LEU A CA 1
ATOM 1393 C C . LEU A 1 181 ? 13.884 -10.804 -11.540 1.00 85.62 181 LEU A C 1
ATOM 1395 O O . LEU A 1 181 ? 15.094 -11.044 -11.496 1.00 85.62 181 LEU A O 1
ATOM 1399 N N . ALA A 1 182 ? 13.026 -11.297 -10.638 1.00 74.06 182 ALA A N 1
ATOM 1400 C CA . ALA A 1 182 ? 13.401 -12.172 -9.514 1.00 74.06 182 ALA A CA 1
ATOM 1401 C C . ALA A 1 182 ? 14.033 -13.484 -9.992 1.00 74.06 182 ALA A C 1
ATOM 1403 O O . ALA A 1 182 ? 14.941 -14.023 -9.360 1.00 74.06 182 ALA A O 1
ATOM 1404 N N . SER A 1 183 ? 13.603 -13.941 -11.162 1.00 61.19 183 SER A N 1
ATOM 1405 C CA . SER A 1 183 ? 14.271 -14.977 -11.918 1.00 61.19 183 SER A CA 1
ATOM 1406 C C . SER A 1 183 ? 14.403 -14.481 -13.345 1.00 61.19 183 SER A C 1
ATOM 1408 O O . SER A 1 183 ? 13.415 -14.337 -14.060 1.00 61.19 183 SER A O 1
ATOM 1410 N N . ALA A 1 184 ? 15.640 -14.290 -13.792 1.00 45.91 184 ALA A N 1
ATOM 1411 C CA . ALA A 1 184 ? 15.948 -14.629 -15.167 1.00 45.91 184 ALA A CA 1
ATOM 1412 C C . ALA A 1 184 ? 15.834 -16.159 -15.274 1.00 45.91 184 ALA A C 1
ATOM 1414 O O . ALA A 1 184 ? 16.837 -16.857 -15.380 1.00 45.91 184 ALA A O 1
ATOM 1415 N N . ILE A 1 185 ? 14.609 -16.701 -15.238 1.00 44.62 185 ILE A N 1
ATOM 1416 C CA . ILE A 1 185 ? 14.370 -17.839 -16.115 1.00 44.62 185 ILE A CA 1
ATOM 1417 C C . ILE A 1 185 ? 14.560 -17.194 -17.472 1.00 44.62 185 ILE A C 1
ATOM 1419 O O . ILE A 1 185 ? 13.746 -16.375 -17.892 1.00 44.62 185 ILE A O 1
ATOM 1423 N N . LEU A 1 186 ? 15.722 -17.439 -18.069 1.00 42.66 186 LEU A N 1
ATOM 1424 C CA . LEU A 1 186 ? 15.952 -17.164 -19.468 1.00 42.66 186 LEU A CA 1
ATOM 1425 C C . 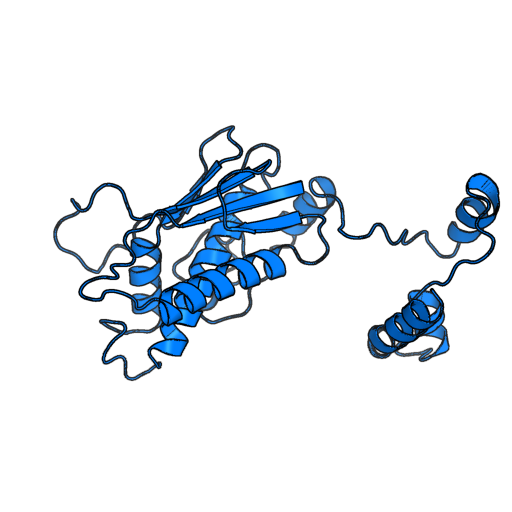LEU A 1 186 ? 14.785 -17.811 -20.212 1.00 42.66 186 LEU A C 1
ATOM 1427 O O . LEU A 1 186 ? 14.823 -18.994 -20.536 1.00 42.66 186 LEU A O 1
ATOM 1431 N N . THR A 1 187 ? 13.754 -17.032 -20.521 1.00 44.12 187 THR A N 1
ATOM 1432 C CA . THR A 1 187 ? 12.914 -17.265 -21.685 1.00 44.12 187 THR A CA 1
ATOM 1433 C C . THR A 1 187 ? 13.782 -16.940 -22.892 1.00 44.12 187 THR A C 1
ATOM 1435 O O . THR A 1 187 ? 13.535 -16.012 -23.654 1.00 44.12 187 THR A O 1
ATOM 1438 N N . LEU A 1 188 ? 14.867 -17.704 -23.053 1.00 45.66 188 LEU A N 1
ATOM 1439 C CA . LEU A 1 188 ? 15.441 -17.890 -24.365 1.00 45.66 188 LEU A CA 1
ATOM 1440 C C . LEU A 1 188 ? 14.286 -18.463 -25.189 1.00 45.66 188 LEU A C 1
ATOM 1442 O O . LEU A 1 188 ? 13.691 -19.462 -24.766 1.00 45.66 188 LEU A O 1
ATOM 1446 N N . PRO A 1 189 ? 13.936 -17.845 -26.327 1.00 48.31 189 PRO A N 1
ATOM 1447 C CA . PRO A 1 189 ? 13.090 -18.502 -27.306 1.00 48.31 189 PRO A CA 1
ATOM 1448 C C . PRO A 1 189 ? 13.591 -19.939 -27.486 1.00 48.31 189 PRO A C 1
ATOM 1450 O O . PRO A 1 189 ? 14.805 -20.175 -27.458 1.00 48.31 189 PRO A O 1
ATOM 1453 N N . SER A 1 190 ? 12.688 -20.908 -27.651 1.00 54.84 190 SER A N 1
ATOM 1454 C CA . SER A 1 190 ? 13.051 -22.328 -27.821 1.00 54.84 190 SER A CA 1
ATOM 1455 C C . SER A 1 190 ? 14.097 -22.548 -28.927 1.00 54.84 190 SER A C 1
ATOM 1457 O O . SER A 1 190 ? 14.855 -23.514 -28.886 1.00 54.84 190 SER A O 1
ATOM 1459 N N . THR A 1 191 ? 14.199 -21.604 -29.865 1.00 54.50 191 THR A N 1
ATOM 1460 C CA . THR A 1 191 ? 15.181 -21.547 -30.950 1.00 54.50 191 THR A CA 1
ATOM 1461 C C . THR A 1 191 ? 16.596 -21.126 -30.520 1.00 54.50 191 THR A C 1
ATOM 1463 O O . THR A 1 191 ? 17.568 -21.560 -31.136 1.00 54.50 191 THR A O 1
ATOM 1466 N N . THR A 1 192 ? 16.756 -20.332 -29.456 1.00 55.06 192 THR A N 1
ATOM 1467 C CA . THR A 1 192 ? 18.059 -19.807 -28.991 1.00 55.06 192 THR A CA 1
ATOM 1468 C C . THR A 1 192 ? 18.625 -20.593 -27.804 1.00 55.06 192 THR A C 1
ATOM 1470 O O . THR A 1 192 ? 19.843 -20.632 -27.606 1.00 55.06 192 THR A O 1
ATOM 1473 N N . ALA A 1 193 ? 17.759 -21.254 -27.028 1.00 59.34 193 ALA A N 1
ATOM 1474 C CA . ALA A 1 193 ? 18.126 -21.968 -25.804 1.00 59.34 193 ALA A CA 1
ATOM 1475 C C . ALA A 1 193 ? 19.213 -23.050 -25.993 1.00 59.34 193 ALA A C 1
ATOM 1477 O O . ALA A 1 193 ? 20.172 -23.056 -25.217 1.00 59.34 193 ALA A O 1
ATOM 1478 N N . PRO A 1 194 ? 19.173 -23.910 -27.032 1.00 62.62 194 PRO A N 1
ATOM 1479 C CA . PRO A 1 194 ? 20.168 -24.973 -27.176 1.00 62.62 194 PRO A CA 1
ATOM 1480 C C . PRO A 1 194 ? 21.578 -24.447 -27.469 1.00 62.62 194 PRO A C 1
ATOM 1482 O O . PRO A 1 194 ? 22.544 -24.942 -26.892 1.00 62.62 194 PRO A O 1
ATOM 1485 N N . ARG A 1 195 ? 21.717 -23.422 -28.326 1.00 64.19 195 ARG A N 1
ATOM 1486 C CA . ARG A 1 195 ? 23.036 -22.865 -28.689 1.00 64.19 195 ARG A CA 1
ATOM 1487 C C . ARG A 1 195 ? 23.747 -22.249 -27.489 1.00 64.19 195 ARG A C 1
ATOM 1489 O O . ARG A 1 195 ? 24.953 -22.416 -27.345 1.00 64.19 195 ARG A O 1
ATOM 1496 N N . LEU A 1 196 ? 23.003 -21.553 -26.636 1.00 63.97 196 LEU A N 1
ATOM 1497 C CA . LEU A 1 196 ? 23.575 -20.802 -25.521 1.00 63.97 196 LEU A CA 1
ATOM 1498 C C . LEU A 1 196 ? 23.809 -21.691 -24.293 1.00 63.97 196 LEU A C 1
ATOM 1500 O O . LEU A 1 196 ? 24.887 -21.651 -23.704 1.00 63.97 196 LEU A O 1
ATOM 1504 N N . LEU A 1 197 ? 22.830 -22.533 -23.945 1.00 66.56 197 LEU A N 1
ATOM 1505 C CA . LEU A 1 197 ? 22.887 -23.371 -22.745 1.00 66.56 197 LEU A CA 1
ATOM 1506 C C . LEU A 1 197 ? 23.809 -24.579 -22.934 1.00 66.56 197 LEU A C 1
ATOM 1508 O O . LEU A 1 197 ? 24.705 -24.785 -22.121 1.00 66.56 197 LEU A O 1
ATOM 1512 N N . ARG A 1 198 ? 23.651 -25.339 -24.029 1.00 64.25 198 ARG A N 1
ATOM 1513 C CA . ARG A 1 198 ? 24.504 -26.508 -24.311 1.00 64.25 198 ARG A CA 1
ATOM 1514 C C . ARG A 1 198 ? 25.879 -26.093 -24.842 1.00 64.25 198 ARG A C 1
ATOM 1516 O O . ARG A 1 198 ? 26.870 -26.733 -24.516 1.00 64.25 198 ARG A O 1
ATOM 1523 N N . GLY A 1 199 ? 25.938 -25.037 -25.657 1.00 68.38 199 GLY A N 1
ATOM 1524 C CA . GLY A 1 199 ? 27.181 -24.550 -26.260 1.00 68.38 199 GLY A CA 1
ATOM 1525 C C . GLY A 1 199 ? 28.013 -23.710 -25.294 1.00 68.38 199 GLY A C 1
ATOM 1526 O O . GLY A 1 199 ? 28.963 -24.201 -24.688 1.00 68.38 199 GLY A O 1
ATOM 1527 N N . SER A 1 200 ? 27.668 -22.430 -25.163 1.00 68.25 200 SER A N 1
ATOM 1528 C CA . SER A 1 200 ? 28.487 -21.450 -24.434 1.00 68.25 200 SER A CA 1
ATOM 1529 C C . SER A 1 200 ? 28.586 -21.724 -22.933 1.00 68.25 200 SER A C 1
ATOM 1531 O O . SER A 1 200 ? 29.647 -21.518 -22.351 1.00 68.25 200 SER A O 1
ATOM 1533 N N . LEU A 1 201 ? 27.503 -22.192 -22.308 1.00 63.81 201 LEU A N 1
ATOM 1534 C CA . LEU A 1 201 ? 27.429 -22.388 -20.855 1.00 63.81 201 LEU A CA 1
ATOM 1535 C C . LEU A 1 201 ? 27.650 -23.842 -20.413 1.00 63.81 201 LEU A C 1
ATOM 1537 O O . LEU A 1 201 ? 27.688 -24.105 -19.215 1.00 63.81 201 LEU A O 1
ATOM 1541 N N . ARG A 1 202 ? 27.822 -24.771 -21.367 1.00 71.06 202 ARG A N 1
ATOM 1542 C CA . ARG A 1 202 ? 28.080 -26.206 -21.133 1.00 71.06 202 ARG A CA 1
ATOM 1543 C C . ARG A 1 202 ? 27.128 -26.864 -20.121 1.00 71.06 202 ARG A C 1
ATOM 1545 O O . ARG A 1 202 ? 27.523 -27.760 -19.381 1.00 71.06 202 ARG A O 1
ATOM 1552 N N . VAL A 1 203 ? 25.869 -26.435 -20.093 1.00 66.44 203 VAL A N 1
ATOM 1553 C CA . VAL A 1 203 ? 24.830 -27.025 -19.246 1.00 66.44 203 VAL A CA 1
ATOM 1554 C C . VAL A 1 203 ? 24.488 -28.416 -19.789 1.00 66.44 203 VAL A C 1
ATOM 1556 O O . VAL A 1 203 ? 24.069 -28.550 -20.942 1.00 66.44 203 VAL A O 1
ATOM 1559 N N . SER A 1 204 ? 24.689 -29.453 -18.971 1.00 69.44 204 SER A N 1
ATOM 1560 C CA . SER A 1 204 ? 24.444 -30.857 -19.335 1.00 69.44 204 SER A CA 1
ATOM 1561 C C . SER A 1 204 ? 22.960 -31.226 -19.325 1.00 69.44 204 SER A C 1
ATOM 1563 O O . SER A 1 204 ? 22.528 -32.034 -20.146 1.00 69.44 204 SER A O 1
ATOM 1565 N N . GLU A 1 205 ? 22.173 -30.600 -18.450 1.00 67.31 205 GLU A N 1
ATOM 1566 C CA . GLU A 1 205 ? 20.739 -30.835 -18.309 1.00 67.31 205 GLU A CA 1
ATOM 1567 C C . GLU A 1 205 ? 19.990 -29.508 -18.142 1.00 67.31 205 GLU A C 1
ATOM 1569 O O . GLU A 1 205 ? 20.352 -28.668 -17.320 1.00 67.31 205 GLU A O 1
ATOM 1574 N N . PHE A 1 206 ? 18.948 -29.302 -18.949 1.00 70.00 206 PHE A N 1
ATOM 1575 C CA . PHE A 1 206 ? 18.109 -28.108 -18.901 1.00 70.00 206 PHE A CA 1
ATOM 1576 C C . PHE A 1 206 ? 16.640 -28.515 -18.870 1.00 70.00 206 PHE A C 1
ATOM 1578 O O . PHE A 1 206 ? 16.116 -29.058 -19.844 1.00 70.00 206 PHE A O 1
ATOM 1585 N N . VAL A 1 207 ? 15.977 -28.223 -17.753 1.00 73.00 207 VAL A N 1
ATOM 1586 C CA . VAL A 1 207 ? 14.554 -28.499 -17.553 1.00 73.00 207 VAL A CA 1
ATOM 1587 C C . VAL A 1 207 ? 13.780 -27.191 -17.698 1.00 73.00 207 VAL A C 1
ATOM 1589 O O . VAL A 1 207 ? 13.985 -26.249 -16.938 1.00 73.00 207 VAL A O 1
ATOM 1592 N N . ASN A 1 208 ? 12.897 -27.119 -18.697 1.00 76.19 208 ASN A N 1
ATOM 1593 C CA . ASN A 1 208 ? 12.097 -25.932 -18.995 1.00 76.19 208 ASN A CA 1
ATOM 1594 C C . ASN A 1 208 ? 10.625 -26.172 -18.645 1.00 76.19 208 ASN A C 1
ATOM 1596 O O . ASN A 1 208 ? 9.961 -27.000 -19.273 1.00 76.19 208 ASN A O 1
ATOM 1600 N N . ALA A 1 209 ? 10.099 -25.399 -17.693 1.00 75.25 209 ALA A N 1
ATOM 1601 C CA . ALA A 1 209 ? 8.697 -25.466 -17.287 1.00 75.25 209 ALA A CA 1
ATOM 1602 C C . ALA A 1 209 ? 7.716 -25.247 -18.454 1.00 75.25 209 ALA A C 1
ATOM 1604 O O . ALA A 1 209 ? 6.656 -25.862 -18.471 1.00 75.25 209 ALA A O 1
ATOM 1605 N N . HIS A 1 210 ? 8.062 -24.433 -19.455 1.00 78.00 210 HIS A N 1
ATOM 1606 C CA . HIS A 1 210 ? 7.195 -24.203 -20.613 1.00 78.00 210 HIS A CA 1
ATOM 1607 C C . HIS A 1 210 ? 7.096 -25.437 -21.521 1.00 78.00 210 HIS A C 1
ATOM 1609 O O . HIS A 1 210 ? 6.002 -25.817 -21.930 1.00 78.00 210 HIS A O 1
ATOM 1615 N N . THR A 1 211 ? 8.223 -26.108 -21.785 1.00 83.25 211 THR A N 1
ATOM 1616 C CA . THR A 1 211 ? 8.254 -27.361 -22.561 1.00 83.25 211 THR A CA 1
ATOM 1617 C C . THR A 1 211 ? 7.503 -28.474 -21.836 1.00 83.25 211 THR A C 1
ATOM 1619 O O . THR A 1 211 ? 6.756 -29.222 -22.461 1.00 83.25 211 THR A O 1
ATOM 1622 N N . LEU A 1 212 ? 7.647 -28.554 -20.510 1.00 83.81 212 LEU A N 1
ATOM 1623 C CA . LEU A 1 212 ? 6.874 -29.482 -19.688 1.00 83.81 212 LEU A CA 1
ATOM 1624 C C . LEU A 1 212 ? 5.375 -29.169 -19.741 1.00 83.81 212 LEU A C 1
ATOM 1626 O O . LEU A 1 212 ? 4.582 -30.074 -19.963 1.00 83.81 212 LEU A O 1
ATOM 1630 N N . ALA A 1 213 ? 4.977 -27.903 -19.596 1.00 84.75 213 ALA A N 1
ATOM 1631 C CA . ALA A 1 213 ? 3.574 -27.497 -19.646 1.00 84.75 213 ALA A CA 1
ATOM 1632 C C . ALA A 1 213 ? 2.916 -27.821 -20.999 1.00 84.75 213 ALA A C 1
ATOM 1634 O O . ALA A 1 213 ? 1.814 -28.361 -21.021 1.00 84.75 213 ALA A O 1
ATOM 1635 N N . GLN A 1 214 ? 3.616 -27.582 -22.114 1.00 85.44 214 GLN A N 1
ATOM 1636 C CA . GLN A 1 214 ? 3.170 -27.983 -23.456 1.00 85.44 214 GLN A CA 1
ATOM 1637 C C . GLN A 1 214 ? 3.052 -29.504 -23.612 1.00 85.44 214 GLN A C 1
ATOM 1639 O O . GLN A 1 214 ? 2.121 -29.982 -24.255 1.00 85.44 214 GLN A O 1
ATOM 1644 N N . GLY A 1 215 ? 3.972 -30.268 -23.015 1.00 87.44 215 GLY A N 1
ATOM 1645 C CA . GLY A 1 215 ? 3.906 -31.732 -23.006 1.00 87.44 215 GLY A CA 1
ATOM 1646 C C . GLY A 1 215 ? 2.765 -32.287 -22.147 1.00 87.44 215 GLY A C 1
ATOM 1647 O O . GLY A 1 215 ? 2.220 -33.339 -22.465 1.00 87.44 215 GLY A O 1
ATOM 1648 N N . LEU A 1 216 ? 2.386 -31.582 -21.077 1.00 87.94 216 LEU A N 1
ATOM 1649 C CA . LEU A 1 216 ? 1.270 -31.951 -20.201 1.00 87.94 216 LEU A CA 1
ATOM 1650 C C . LEU A 1 216 ? -0.094 -31.557 -20.781 1.00 87.94 216 LEU A C 1
ATOM 1652 O O . LEU A 1 216 ? -1.073 -32.269 -20.574 1.00 87.94 216 LEU A O 1
ATOM 1656 N N . SER A 1 217 ? -0.173 -30.428 -21.488 1.00 87.81 217 SER A N 1
ATOM 1657 C CA . SER A 1 217 ? -1.399 -29.930 -22.110 1.00 87.81 217 SER A CA 1
ATOM 1658 C C . SER A 1 217 ? -1.071 -29.191 -23.406 1.00 87.81 217 SER A C 1
ATOM 1660 O O . SER A 1 217 ? -0.652 -28.034 -23.397 1.00 87.81 217 SER A O 1
ATOM 1662 N N . ALA A 1 218 ? -1.285 -29.865 -24.538 1.00 82.88 218 ALA A N 1
ATOM 1663 C CA . ALA A 1 218 ? -0.935 -29.334 -25.856 1.00 82.88 218 ALA A CA 1
ATOM 1664 C C . ALA A 1 218 ? -1.798 -28.132 -26.277 1.00 82.88 218 ALA A C 1
ATOM 1666 O O . ALA A 1 218 ? -1.319 -27.244 -26.977 1.00 82.88 218 ALA A O 1
ATOM 1667 N N . PHE A 1 219 ? -3.064 -28.102 -25.852 1.00 82.75 219 PHE A N 1
ATOM 1668 C CA . PHE A 1 219 ? -4.024 -27.066 -26.248 1.00 82.75 219 PHE A CA 1
ATOM 1669 C C . PHE A 1 219 ? -4.245 -25.992 -25.178 1.00 82.75 219 PHE A C 1
ATOM 1671 O O . PHE A 1 219 ? -4.801 -24.947 -25.500 1.00 82.75 219 PHE A O 1
ATOM 1678 N N . ARG A 1 220 ? -3.840 -26.244 -23.923 1.00 80.62 220 ARG A N 1
ATOM 1679 C CA . ARG A 1 220 ? -4.000 -25.323 -22.779 1.00 80.62 220 ARG A CA 1
ATOM 1680 C C . ARG A 1 220 ? -2.805 -25.408 -21.812 1.00 80.62 220 ARG A C 1
ATOM 1682 O O . ARG A 1 220 ? -2.967 -25.867 -20.676 1.00 80.62 220 ARG A O 1
ATOM 1689 N N . PRO A 1 221 ? -1.579 -25.086 -22.258 1.00 79.50 221 PRO A N 1
ATOM 1690 C CA . PRO A 1 221 ? -0.366 -25.224 -21.447 1.00 79.50 221 PRO A CA 1
ATOM 1691 C C . PRO A 1 221 ? -0.348 -24.306 -20.214 1.00 79.50 221 PRO A C 1
ATOM 1693 O O . PRO A 1 221 ? 0.270 -24.642 -19.206 1.00 79.50 221 PRO A O 1
ATOM 1696 N N . GLU A 1 222 ? -1.034 -23.166 -20.257 1.00 80.62 222 GLU A N 1
ATOM 1697 C CA . GLU A 1 222 ? -1.150 -22.219 -19.145 1.00 80.62 222 GLU A CA 1
ATOM 1698 C C . GLU A 1 222 ? -1.782 -22.841 -17.892 1.00 80.62 222 GLU A C 1
ATOM 1700 O O . GLU A 1 222 ? -1.297 -22.611 -16.783 1.00 80.62 222 GLU A O 1
ATOM 1705 N N . ASP A 1 223 ? -2.772 -23.719 -18.062 1.00 89.38 223 ASP A N 1
ATOM 1706 C CA . ASP A 1 223 ? -3.428 -24.413 -16.948 1.00 89.38 223 ASP A CA 1
ATOM 1707 C C . ASP A 1 223 ? -2.524 -25.480 -16.317 1.00 89.38 223 ASP A C 1
ATOM 1709 O O . ASP A 1 223 ? -2.630 -25.795 -15.131 1.00 89.38 223 ASP A O 1
ATOM 1713 N N . ALA A 1 224 ? -1.594 -26.022 -17.106 1.00 87.38 224 ALA A N 1
ATOM 1714 C CA . ALA A 1 224 ? -0.623 -27.013 -16.661 1.00 87.38 224 ALA A CA 1
ATOM 1715 C C . ALA A 1 224 ? 0.655 -26.379 -16.083 1.00 87.38 224 ALA A C 1
ATOM 1717 O O . ALA A 1 224 ? 1.529 -27.100 -15.595 1.00 87.38 224 ALA A O 1
ATOM 1718 N N . ALA A 1 225 ? 0.789 -25.046 -16.093 1.00 78.12 225 ALA A N 1
ATOM 1719 C CA . ALA A 1 225 ? 2.026 -24.357 -15.723 1.00 78.12 225 ALA A CA 1
ATOM 1720 C C . ALA A 1 225 ? 2.457 -24.619 -14.268 1.00 78.12 225 ALA A C 1
ATOM 1722 O O . ALA A 1 225 ? 3.639 -24.841 -13.999 1.00 78.12 225 ALA A O 1
ATOM 1723 N N . LEU A 1 226 ? 1.508 -24.660 -13.325 1.00 80.81 226 LEU A N 1
ATOM 1724 C CA . LEU A 1 226 ? 1.798 -24.970 -11.918 1.00 80.81 226 LEU A CA 1
ATOM 1725 C C . LEU A 1 226 ? 2.245 -26.427 -11.730 1.00 80.81 226 LEU A C 1
ATOM 1727 O O . LEU A 1 226 ? 3.162 -26.699 -10.953 1.00 80.81 226 LEU A O 1
ATOM 1731 N N . GLN A 1 227 ? 1.632 -27.364 -12.458 1.00 85.62 227 GLN A N 1
ATOM 1732 C CA . GLN A 1 227 ? 2.016 -28.776 -12.434 1.00 85.62 227 GLN A CA 1
ATOM 1733 C C . GLN A 1 227 ? 3.401 -28.980 -13.059 1.00 85.62 227 GLN A C 1
ATOM 1735 O O . GLN A 1 227 ? 4.247 -29.653 -12.471 1.00 85.62 227 GLN A O 1
ATOM 1740 N N . ALA A 1 228 ? 3.671 -28.332 -14.192 1.00 82.25 228 ALA A N 1
ATOM 1741 C CA . ALA A 1 228 ? 4.980 -28.321 -14.834 1.00 82.25 228 ALA A CA 1
ATOM 1742 C C . ALA A 1 228 ? 6.069 -27.740 -13.917 1.00 82.25 228 ALA A C 1
ATOM 1744 O O . ALA A 1 228 ? 7.156 -28.307 -13.818 1.00 82.25 228 ALA A O 1
ATOM 1745 N N . GLY A 1 229 ? 5.764 -26.659 -13.191 1.00 75.00 229 GLY A N 1
ATOM 1746 C CA . GLY A 1 229 ? 6.664 -26.073 -12.196 1.00 75.00 229 GLY A CA 1
ATOM 1747 C C . GLY A 1 229 ? 7.000 -27.036 -11.054 1.00 75.00 229 GLY A C 1
ATOM 1748 O O . GLY A 1 229 ? 8.162 -27.144 -10.671 1.00 75.00 229 GLY A O 1
ATOM 1749 N N . ARG A 1 230 ? 6.017 -27.796 -10.553 1.00 83.81 230 ARG A N 1
ATOM 1750 C CA . ARG A 1 230 ? 6.243 -28.833 -9.527 1.00 83.81 230 ARG A CA 1
ATOM 1751 C C . ARG A 1 230 ? 7.126 -29.973 -10.034 1.00 83.81 230 ARG A C 1
ATOM 1753 O O . ARG A 1 230 ? 8.021 -30.399 -9.314 1.00 83.81 230 ARG A O 1
ATOM 1760 N N . ILE A 1 231 ? 6.907 -30.436 -11.266 1.00 81.62 231 ILE A N 1
ATOM 1761 C CA . ILE A 1 231 ? 7.743 -31.476 -11.893 1.00 81.62 231 ILE A CA 1
ATOM 1762 C C . ILE A 1 231 ? 9.180 -30.979 -12.077 1.00 81.62 231 ILE A C 1
ATOM 1764 O O . ILE A 1 231 ? 10.119 -31.719 -11.803 1.00 81.62 231 ILE A O 1
ATOM 1768 N N . MET A 1 232 ? 9.352 -29.726 -12.508 1.00 82.69 232 MET A N 1
ATOM 1769 C CA . MET A 1 232 ? 10.669 -29.105 -12.646 1.00 82.69 232 MET A CA 1
ATOM 1770 C C . MET A 1 232 ? 11.396 -29.021 -11.299 1.00 82.69 232 MET A C 1
ATOM 1772 O O . MET A 1 232 ? 12.554 -29.408 -11.223 1.00 82.69 232 MET A O 1
ATOM 1776 N N . LEU A 1 233 ? 10.719 -28.571 -10.236 1.00 75.19 233 LEU A N 1
ATOM 1777 C CA . LEU A 1 233 ? 11.306 -28.494 -8.892 1.00 75.19 233 LEU A CA 1
ATOM 1778 C C . LEU A 1 233 ? 11.652 -29.868 -8.309 1.00 75.19 233 LEU A C 1
ATOM 1780 O O . LEU A 1 233 ? 12.633 -29.974 -7.594 1.00 75.19 233 LEU A O 1
ATOM 1784 N N . ALA A 1 234 ? 10.882 -30.914 -8.618 1.00 77.25 234 ALA A N 1
ATOM 1785 C CA . ALA A 1 234 ? 11.168 -32.274 -8.156 1.00 77.25 234 ALA A CA 1
ATOM 1786 C C . ALA A 1 234 ? 12.371 -32.935 -8.861 1.00 77.25 234 ALA A C 1
ATOM 1788 O O . ALA A 1 234 ? 12.806 -34.008 -8.448 1.00 77.25 234 ALA A O 1
ATOM 1789 N N . ARG A 1 235 ? 12.865 -32.342 -9.956 1.00 68.50 235 ARG A N 1
ATOM 1790 C CA . ARG A 1 235 ? 14.019 -32.818 -10.738 1.00 68.50 235 ARG A CA 1
ATOM 1791 C C . ARG A 1 235 ? 15.330 -32.108 -10.380 1.00 68.50 235 ARG A C 1
ATOM 1793 O O . ARG A 1 235 ? 16.374 -32.578 -10.822 1.00 68.50 235 ARG A O 1
ATOM 1800 N N . LEU A 1 236 ? 15.259 -30.993 -9.652 1.00 64.50 236 LEU A N 1
ATOM 1801 C CA . LEU A 1 236 ? 16.404 -30.208 -9.173 1.00 64.50 236 LEU A CA 1
ATOM 1802 C C . LEU A 1 236 ? 16.788 -30.639 -7.756 1.00 64.50 236 LEU A C 1
ATOM 1804 O O . LEU A 1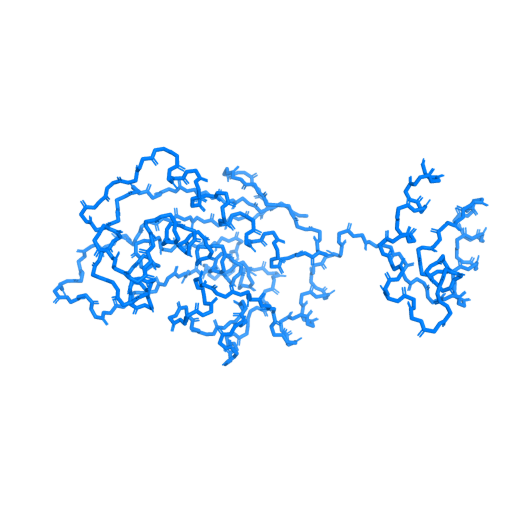 236 ? 18.002 -30.604 -7.465 1.00 64.50 236 LEU A O 1
#

Mean predicted aligned error: 12.5 Å

Nearest PDB structures (foldseek):
  1hy7-assembly1_A  TM=5.344E-01  e=1.096E-02  Homo sapiens
  1g05-assembly1_A  TM=5.471E-01  e=2.007E-02  Homo sapiens
  1hy7-assembly2_B  TM=5.642E-01  e=2.791E-02  Homo sapiens
  3elm-assembly1_A  TM=4.712E-01  e=1.224E-02  Homo sapiens
  1hv5-assembly3_C  TM=5.103E-01  e=2.367E-02  Mus musculus

Sequence (236 aa):
MRVSVVFENGWALGNEILTEPEKSLVKRTALQTLRNAYSGFRLVFSEGSSADRVIKVEDTPYATFSGSLRRVGVVGMTYPFTKFSSVRLDALYRAELSMARCEGISGCTSMTREQLLTGLGKGVGATAAHELGHQAGFIFSTDSQCDDCYDSHSAISYAHFFAIKHWSDAAMAIMRRRIPLASAILTLPSTTAPRLLRGSLRVSEFVNAHTLAQGLSAFRPEDAALQAGRIMLARL

Radius of gyration: 21.38 Å; Cα contacts (8 Å, |Δi|>4): 393; chains: 1; bounding box: 50×56×51 Å

Secondary structure (DSSP, 8-state):
-EEEEEE-S--EETTEE--HHHHHHHHHHHHHHHHHHTTTBS-EEEESS-SSEEEEEE--S----TT-TT-----EEE-TTSSEEEEEHHHHHHHHHHHHT-SSSSS-SSS-HHHHHHHHHHHHHHHHHHHHHHSTTT-----BS-TTBTTBS-S-SHHHHTS--B--HHHHHHHHHHS-BS-------TTTHHIIIIIIS--S----HHHHHHHH-SS-TTTTHHHHHHHHHTT-

pLDDT: mean 83.91, std 14.87, range [34.72, 98.25]